Protein AF-A0A354IYF4-F1 (afdb_monomer_lite)

Foldseek 3Di:
DDFQCVVVPDPVCPDDDPVVVVVVVVVVPDDDDPQWAFQEFDDDPNFTQFTWTDRPNDTDTDGDRDDDDPLALQRRQLRCVSHVNHDQKFWWWFFKKKKKKFFDDPFQDLGHHWQPDWDDPPVLQKIKTWGSDHLVRVLVQCVQVPVPVCSPRSRRMTMMMITGGFDGDFINGNPDTDDDGDPSNVVSSVVSNVVVVVVCVVVVTDPMDMGDMDTDHIDPRDPPPPD

pLDDT: mean 94.8, std 5.51, range [47.91, 98.69]

Structure (mmCIF, N/CA/C/O backbone):
data_AF-A0A354IYF4-F1
#
_entry.id   AF-A0A354IYF4-F1
#
loop_
_atom_site.group_PDB
_atom_site.id
_atom_site.type_symbol
_atom_site.label_atom_id
_atom_site.label_alt_id
_atom_site.label_comp_id
_atom_site.label_asym_id
_atom_site.label_entity_id
_atom_site.label_seq_id
_atom_site.pdbx_PDB_ins_code
_atom_site.Cartn_x
_atom_site.Cartn_y
_atom_site.Cartn_z
_atom_site.occupancy
_atom_site.B_iso_or_equiv
_atom_site.auth_seq_id
_atom_site.auth_comp_id
_atom_site.auth_asym_id
_atom_site.auth_atom_id
_atom_site.pdbx_PDB_model_num
ATOM 1 N N . SER A 1 1 ? -9.053 13.042 -24.916 1.00 47.91 1 SER A N 1
ATOM 2 C CA . SER A 1 1 ? -9.616 13.455 -23.614 1.00 47.91 1 SER A CA 1
ATOM 3 C C . SER A 1 1 ? -9.642 12.246 -22.693 1.00 47.91 1 SER A C 1
ATOM 5 O O . SER A 1 1 ? -10.467 11.365 -22.867 1.00 47.91 1 SER A O 1
ATOM 7 N N . GLY A 1 2 ? -8.710 12.154 -21.746 1.00 69.56 2 GLY A N 1
ATOM 8 C CA . GLY A 1 2 ? -8.690 11.074 -20.759 1.00 69.56 2 GLY A CA 1
ATOM 9 C C . GLY A 1 2 ? -8.132 11.594 -19.441 1.00 69.56 2 GLY A C 1
ATOM 10 O O . GLY A 1 2 ? -7.097 12.258 -19.423 1.00 69.56 2 GLY A O 1
ATOM 11 N N . CYS A 1 3 ? -8.841 11.360 -18.338 1.00 82.31 3 CYS A N 1
ATOM 12 C CA . CYS A 1 3 ? -8.335 11.671 -17.005 1.00 82.31 3 CYS A CA 1
ATOM 13 C C . CYS A 1 3 ? -7.358 10.570 -16.563 1.00 82.31 3 CYS A C 1
ATOM 15 O O . CYS A 1 3 ? -7.759 9.423 -16.426 1.00 82.31 3 CYS A O 1
ATOM 17 N N . TRP A 1 4 ? -6.106 10.925 -16.269 1.00 85.44 4 TRP A N 1
ATOM 18 C CA . TRP A 1 4 ? -5.036 10.017 -15.808 1.00 85.44 4 TRP A CA 1
ATOM 19 C C . TRP A 1 4 ? -4.716 10.164 -14.311 1.00 85.44 4 TRP A C 1
ATOM 21 O O . TRP A 1 4 ? -3.815 9.538 -13.760 1.00 85.44 4 TRP A O 1
ATOM 31 N N . ARG A 1 5 ? -5.468 11.014 -13.607 1.00 88.94 5 ARG A N 1
ATOM 32 C CA . ARG A 1 5 ? -5.190 11.427 -12.221 1.00 88.94 5 ARG A CA 1
ATOM 33 C C . ARG A 1 5 ? -5.603 10.387 -11.171 1.00 88.94 5 ARG A C 1
ATOM 35 O O . ARG A 1 5 ? -5.741 10.722 -10.002 1.00 88.94 5 ARG A O 1
ATOM 42 N N . CYS A 1 6 ? -5.797 9.123 -11.553 1.00 88.38 6 CYS A N 1
ATOM 43 C CA . CYS A 1 6 ? -6.320 8.057 -10.690 1.00 88.38 6 CYS A CA 1
ATOM 44 C C . CYS A 1 6 ? -5.511 7.847 -9.399 1.00 88.38 6 CYS A C 1
ATOM 46 O O . CYS A 1 6 ? -6.087 7.436 -8.389 1.00 88.38 6 CYS A O 1
ATOM 48 N N . VAL A 1 7 ? -4.202 8.119 -9.437 1.00 86.06 7 VAL A N 1
ATOM 49 C CA . VAL A 1 7 ? -3.280 8.028 -8.289 1.00 86.06 7 VAL A CA 1
ATOM 50 C C . VAL A 1 7 ? -3.501 9.164 -7.280 1.00 86.06 7 VAL A C 1
ATOM 52 O O . VAL A 1 7 ? -3.291 8.973 -6.089 1.00 86.06 7 VAL A O 1
ATOM 55 N N . TYR A 1 8 ? -3.988 10.321 -7.731 1.00 86.94 8 TYR A N 1
ATOM 56 C CA . TYR A 1 8 ? -4.254 11.497 -6.893 1.00 86.94 8 TYR A CA 1
ATOM 57 C C . TYR A 1 8 ? -5.670 11.527 -6.301 1.00 86.94 8 TYR A C 1
ATOM 59 O O . TYR A 1 8 ? -6.044 12.485 -5.632 1.00 86.94 8 TYR A O 1
ATOM 67 N N . GLY A 1 9 ? -6.467 10.488 -6.559 1.00 87.38 9 GLY A N 1
ATOM 68 C CA . GLY A 1 9 ? -7.911 10.513 -6.358 1.00 87.38 9 GLY A CA 1
ATOM 69 C C . GLY A 1 9 ? -8.634 11.012 -7.609 1.00 87.38 9 GLY A C 1
ATOM 70 O O . GLY A 1 9 ? -8.167 11.901 -8.317 1.00 87.38 9 GLY A O 1
ATOM 71 N N . CYS A 1 10 ? -9.774 10.394 -7.922 1.00 89.94 10 CYS A N 1
ATOM 72 C CA . CYS A 1 10 ? -10.532 10.745 -9.118 1.00 89.94 10 CYS A CA 1
ATOM 73 C C . CYS A 1 10 ? -11.341 12.030 -8.883 1.00 89.94 10 CYS A C 1
ATOM 75 O O . CYS A 1 10 ? -12.239 12.012 -8.039 1.00 89.94 10 CYS A O 1
ATOM 77 N N . PRO A 1 11 ? -11.087 13.117 -9.636 1.00 88.81 11 PRO A N 1
ATOM 78 C CA . PRO A 1 11 ? -11.827 14.368 -9.472 1.00 88.81 11 PRO A CA 1
ATOM 79 C C . PRO A 1 11 ? -13.219 14.334 -10.123 1.00 88.81 11 PRO A C 1
ATOM 81 O O . PRO A 1 11 ? -14.018 15.230 -9.890 1.00 88.81 11 PRO A O 1
ATOM 84 N N . TYR A 1 12 ? -13.505 13.315 -10.941 1.00 89.69 12 TYR A N 1
ATOM 85 C CA . TYR A 1 12 ? -14.744 13.196 -11.717 1.00 89.69 12 TYR A CA 1
ATOM 86 C C . TYR A 1 12 ? -15.703 12.124 -11.185 1.00 89.69 12 TYR A C 1
ATOM 88 O O . TYR A 1 12 ? -16.739 11.892 -11.793 1.00 89.69 12 TYR A O 1
ATOM 96 N N . GLY A 1 13 ? -15.339 11.404 -10.117 1.00 87.75 13 GLY A N 1
ATOM 97 C CA . GLY A 1 13 ? -16.138 10.276 -9.615 1.00 87.75 13 GLY A CA 1
ATOM 98 C C . GLY A 1 13 ? -16.188 9.050 -10.542 1.00 87.75 13 GLY A C 1
ATOM 99 O O . GLY A 1 13 ? -16.939 8.124 -10.281 1.00 87.75 13 GLY A O 1
ATOM 100 N N . ALA A 1 14 ? -15.383 9.009 -11.610 1.00 89.69 14 ALA A N 1
ATOM 101 C CA . ALA A 1 14 ? -15.382 7.905 -12.577 1.00 89.69 14 ALA A CA 1
ATOM 102 C C . ALA A 1 14 ? -14.692 6.627 -12.063 1.00 89.69 14 ALA A C 1
ATOM 104 O O . ALA A 1 14 ? -14.975 5.530 -12.535 1.00 89.69 14 ALA A O 1
ATOM 105 N N . LYS A 1 15 ? -13.754 6.758 -11.115 1.00 90.19 15 LYS A N 1
ATOM 106 C CA . LYS A 1 15 ? -13.111 5.617 -10.454 1.00 90.19 15 LYS A CA 1
ATOM 107 C C . LYS A 1 15 ? -13.882 5.306 -9.180 1.00 90.19 15 LYS A C 1
ATOM 109 O O . LYS A 1 15 ? -13.902 6.146 -8.281 1.00 90.19 15 LYS A O 1
ATOM 114 N N . TRP A 1 16 ? -14.414 4.092 -9.097 1.00 91.38 16 TRP A N 1
ATOM 115 C CA . TRP A 1 16 ? -15.037 3.583 -7.882 1.00 91.38 16 TRP A CA 1
ATOM 116 C C . TRP A 1 16 ? -14.068 3.639 -6.691 1.00 91.38 16 TRP A C 1
ATOM 118 O O . TRP A 1 16 ? -12.876 3.325 -6.820 1.00 91.38 16 TRP A O 1
ATOM 128 N N . THR A 1 17 ? -14.575 4.046 -5.526 1.00 91.81 17 THR A N 1
ATOM 129 C CA . THR A 1 17 ? -13.818 4.043 -4.270 1.00 91.81 17 THR A CA 1
ATOM 130 C C . THR A 1 17 ? -14.682 3.537 -3.125 1.00 91.81 17 THR A C 1
ATOM 132 O O . THR A 1 17 ? -15.893 3.700 -3.141 1.00 91.81 17 THR A O 1
ATOM 135 N N . ALA A 1 18 ? -14.060 3.029 -2.059 1.00 92.19 18 ALA A N 1
ATOM 136 C CA . ALA A 1 18 ? -14.790 2.621 -0.856 1.00 92.19 18 ALA A CA 1
ATOM 137 C C . ALA A 1 18 ? -15.551 3.773 -0.154 1.00 92.19 18 ALA A C 1
ATOM 139 O O . ALA A 1 18 ? -16.329 3.508 0.758 1.00 92.19 18 ALA A O 1
ATOM 140 N N . ARG A 1 19 ? -15.345 5.038 -0.561 1.00 92.25 19 ARG A N 1
ATOM 141 C CA . ARG A 1 19 ? -16.134 6.182 -0.072 1.00 92.25 19 ARG A CA 1
ATOM 142 C C . ARG A 1 19 ? -17.605 6.054 -0.444 1.00 92.25 19 ARG A C 1
ATOM 144 O O . ARG A 1 19 ? -18.438 6.435 0.362 1.00 92.25 19 ARG A O 1
ATOM 151 N N . ASP A 1 20 ? -17.906 5.441 -1.584 1.00 93.31 20 ASP A N 1
ATOM 152 C CA . ASP A 1 20 ? -19.271 5.281 -2.080 1.00 93.31 20 ASP A CA 1
ATOM 153 C C . ASP A 1 20 ? -20.132 4.519 -1.048 1.00 93.31 20 ASP A C 1
ATOM 155 O O . ASP A 1 20 ? -21.243 4.938 -0.730 1.00 93.31 20 ASP A O 1
ATOM 159 N N . PHE A 1 21 ? -19.569 3.484 -0.405 1.00 95.50 21 PHE A N 1
ATOM 160 C CA . PHE A 1 21 ? -20.233 2.759 0.688 1.00 95.50 21 PHE A CA 1
ATOM 161 C C . PHE A 1 21 ? -20.404 3.589 1.965 1.00 95.50 21 PHE A C 1
ATOM 163 O O . PHE A 1 21 ? -21.386 3.419 2.685 1.00 95.50 21 PHE A O 1
ATOM 170 N N . ILE A 1 22 ? -19.463 4.485 2.268 1.00 95.50 22 ILE A N 1
ATOM 171 C CA . ILE A 1 22 ? -19.591 5.399 3.410 1.00 95.50 22 ILE A CA 1
ATOM 172 C C . ILE A 1 22 ? -20.698 6.421 3.137 1.00 95.50 22 ILE A C 1
ATOM 174 O O . ILE A 1 22 ? -21.522 6.669 4.013 1.00 95.50 22 ILE A O 1
ATOM 178 N N . ASP A 1 23 ? -20.774 6.960 1.920 1.00 94.81 23 ASP A N 1
ATOM 179 C CA . ASP A 1 23 ? -21.816 7.904 1.512 1.00 94.81 23 ASP A CA 1
ATOM 180 C C . ASP A 1 23 ? -23.207 7.249 1.528 1.00 94.81 23 ASP A C 1
ATOM 182 O O . ASP A 1 23 ? -24.190 7.856 1.959 1.00 94.81 23 ASP A O 1
ATOM 186 N N . GLU A 1 24 ? -23.313 5.991 1.093 1.00 97.06 24 GLU A N 1
ATOM 187 C CA . GLU A 1 24 ? -24.522 5.171 1.241 1.00 97.06 24 GLU A CA 1
ATOM 188 C C . GLU A 1 24 ? -24.906 4.968 2.710 1.00 97.06 24 GLU A C 1
ATOM 190 O O . GLU A 1 24 ? -26.052 5.229 3.083 1.00 97.06 24 GLU A O 1
ATOM 195 N N . ALA A 1 25 ? -23.955 4.581 3.564 1.00 97.62 25 ALA A N 1
ATOM 196 C CA . ALA A 1 25 ? -24.200 4.387 4.991 1.00 97.62 25 ALA A CA 1
ATOM 197 C C . ALA A 1 25 ? -24.653 5.685 5.685 1.00 97.62 25 ALA A C 1
ATOM 199 O O . ALA A 1 25 ? -25.579 5.658 6.500 1.00 97.62 25 ALA A O 1
ATOM 200 N N . CYS A 1 26 ? -24.048 6.827 5.345 1.00 97.88 26 CYS A N 1
ATOM 201 C CA . CYS A 1 26 ? -24.438 8.144 5.851 1.00 97.88 26 CYS A CA 1
ATOM 202 C C . CYS A 1 26 ? -25.855 8.528 5.407 1.00 97.88 26 CYS A C 1
ATOM 204 O O . CYS A 1 26 ? -26.648 8.988 6.227 1.00 97.88 26 CYS A O 1
ATOM 206 N N . ARG A 1 27 ? -26.217 8.281 4.138 1.00 98.19 27 ARG A N 1
ATOM 207 C CA . ARG A 1 27 ? -27.594 8.485 3.644 1.00 98.19 27 ARG A CA 1
ATOM 208 C C . ARG A 1 27 ? -28.613 7.598 4.360 1.00 98.19 27 ARG A C 1
ATOM 210 O O . ARG A 1 27 ? -29.754 8.015 4.528 1.00 98.19 27 ARG A O 1
ATOM 217 N N . ALA A 1 28 ? -28.198 6.419 4.818 1.00 98.38 28 ALA A N 1
ATOM 218 C CA . ALA A 1 28 ? -29.009 5.527 5.645 1.00 98.38 28 ALA A CA 1
ATOM 219 C C . ALA A 1 28 ? -29.048 5.914 7.143 1.00 98.38 28 ALA A C 1
ATOM 221 O O . ALA A 1 28 ? -29.674 5.211 7.932 1.00 98.38 28 ALA A O 1
ATOM 222 N N . GLY A 1 29 ? -28.405 7.016 7.549 1.00 98.00 29 GLY A N 1
ATOM 223 C CA . GLY A 1 29 ? -28.436 7.540 8.922 1.00 98.00 29 GLY A CA 1
ATOM 224 C C . GLY A 1 29 ? -27.198 7.236 9.774 1.00 98.00 29 GLY A C 1
ATOM 225 O O . GLY A 1 29 ? -27.195 7.533 10.969 1.00 98.00 29 GLY A O 1
ATOM 226 N N . THR A 1 30 ? -26.136 6.668 9.194 1.00 97.62 30 THR A N 1
ATOM 227 C CA . THR A 1 30 ? -24.864 6.454 9.907 1.00 97.62 30 THR A CA 1
ATOM 228 C C . THR A 1 30 ? -24.174 7.786 10.197 1.00 97.62 30 THR A C 1
ATOM 230 O O . THR A 1 30 ? -24.108 8.663 9.338 1.00 97.62 30 THR A O 1
ATOM 233 N N . GLN A 1 31 ? -23.602 7.929 11.393 1.00 97.00 31 GLN A N 1
ATOM 234 C CA . GLN A 1 31 ? -22.784 9.090 11.743 1.00 97.00 31 GLN A CA 1
ATOM 235 C C . GLN A 1 31 ? -21.316 8.837 11.392 1.00 97.00 31 GLN A C 1
ATOM 237 O O . GLN A 1 31 ? -20.676 7.951 11.962 1.00 97.00 31 GLN A O 1
ATOM 242 N N . LEU A 1 32 ? -20.772 9.643 10.480 1.00 96.69 32 LEU A N 1
ATOM 243 C CA . LEU A 1 32 ? -19.343 9.676 10.185 1.00 96.69 32 LEU A CA 1
ATOM 244 C C . LEU A 1 32 ? -18.661 10.744 11.041 1.00 96.69 32 LEU A C 1
ATOM 246 O O . LEU A 1 32 ? -18.969 11.929 10.929 1.00 96.69 32 LEU A O 1
ATOM 250 N N . VAL A 1 33 ? -17.696 10.323 11.856 1.00 95.69 33 VAL A N 1
ATOM 251 C CA . VAL A 1 33 ? -16.852 11.226 12.646 1.00 95.69 33 VAL A CA 1
ATOM 252 C C . VAL A 1 33 ? -15.432 11.175 12.091 1.00 95.69 33 VAL A C 1
ATOM 254 O O . VAL A 1 33 ? -14.724 10.181 12.253 1.00 95.69 33 VAL A O 1
ATOM 257 N N . ASP A 1 34 ? -15.017 12.242 11.411 1.00 95.19 34 ASP A N 1
ATOM 258 C CA . ASP A 1 34 ? -13.658 12.391 10.897 1.00 95.19 34 ASP A CA 1
ATOM 259 C C . ASP A 1 34 ? -12.703 12.915 11.981 1.00 95.19 34 ASP A C 1
ATOM 261 O O . ASP A 1 34 ? -13.116 13.332 13.064 1.00 95.19 34 ASP A O 1
ATOM 265 N N . ARG A 1 35 ? -11.391 12.872 11.705 1.00 95.94 35 ARG A N 1
ATOM 266 C CA . ARG A 1 35 ? -10.347 13.377 12.624 1.00 95.94 35 ARG A CA 1
ATOM 267 C C . ARG A 1 35 ? -10.458 12.822 14.061 1.00 95.94 35 ARG A C 1
ATOM 269 O O . ARG A 1 35 ? -9.998 13.456 15.007 1.00 95.94 35 ARG A O 1
ATOM 276 N N . ALA A 1 36 ? -11.026 11.623 14.204 1.00 97.12 36 ALA A N 1
ATOM 277 C CA . ALA A 1 36 ? -11.146 10.878 15.450 1.00 97.12 36 ALA A CA 1
ATOM 278 C C . ALA A 1 36 ? -10.239 9.646 15.391 1.00 97.12 36 ALA A C 1
ATOM 280 O O . ALA A 1 36 ? -10.549 8.640 14.749 1.00 97.12 36 ALA A O 1
ATOM 281 N N . ARG A 1 37 ? -9.076 9.723 16.038 1.00 97.62 37 ARG A N 1
ATOM 282 C CA . ARG A 1 37 ? -8.112 8.623 16.062 1.00 97.62 37 ARG A CA 1
ATOM 283 C C . ARG A 1 37 ? -8.439 7.678 17.212 1.00 97.62 37 ARG A C 1
ATOM 285 O O . ARG A 1 37 ? -8.232 8.030 18.367 1.00 97.62 37 ARG A O 1
ATOM 292 N N . VAL A 1 38 ? -8.869 6.457 16.903 1.00 98.25 38 VAL A N 1
ATOM 293 C CA . VAL A 1 38 ? -9.024 5.395 17.912 1.00 98.25 38 VAL A CA 1
ATOM 294 C C . VAL A 1 38 ? -7.661 5.053 18.522 1.00 98.25 38 VAL A C 1
ATOM 296 O O . VAL A 1 38 ? -6.706 4.751 17.802 1.00 98.25 38 VAL A O 1
ATOM 299 N N . LEU A 1 39 ? -7.579 5.106 19.851 1.00 97.94 39 LEU A N 1
ATOM 300 C CA . LEU A 1 39 ? -6.388 4.772 20.632 1.00 97.94 39 LEU A CA 1
ATOM 301 C C . LEU A 1 39 ? -6.415 3.309 21.080 1.00 97.94 39 LEU A C 1
ATOM 303 O O . LEU A 1 39 ? -5.419 2.602 20.929 1.00 97.94 39 LEU A O 1
ATOM 307 N N . ARG A 1 40 ? -7.562 2.853 21.595 1.00 98.38 40 ARG A N 1
ATOM 308 C CA . ARG A 1 40 ? -7.795 1.482 22.072 1.00 98.38 40 ARG A CA 1
ATOM 309 C C . ARG A 1 40 ? -9.290 1.168 22.160 1.00 98.38 40 ARG A C 1
ATOM 311 O O . ARG A 1 40 ? -10.126 2.069 22.228 1.00 98.38 40 ARG A O 1
ATOM 318 N N . VAL A 1 41 ? -9.602 -0.119 22.200 1.00 98.62 41 VAL A N 1
ATOM 319 C CA . VAL A 1 41 ? -10.909 -0.670 22.562 1.00 98.62 41 VAL A CA 1
ATOM 320 C C . VAL A 1 41 ? -11.018 -0.704 24.084 1.00 98.62 41 VAL A C 1
ATOM 322 O O . VAL A 1 41 ? -10.075 -1.080 24.782 1.00 98.62 41 VAL A O 1
ATOM 325 N N . LEU A 1 42 ? -12.173 -0.297 24.597 1.00 98.31 42 LEU A N 1
ATOM 326 C CA . LEU A 1 42 ? -12.535 -0.444 26.000 1.00 98.31 42 LEU A CA 1
ATOM 327 C C . LEU A 1 42 ? -13.191 -1.809 26.189 1.00 98.31 42 LEU A C 1
ATOM 329 O O . LEU A 1 42 ? -14.072 -2.177 25.412 1.00 98.31 42 LEU A O 1
ATOM 333 N N . VAL A 1 43 ? -12.767 -2.552 27.209 1.00 97.81 43 VAL A N 1
ATOM 334 C CA . VAL A 1 43 ? -13.274 -3.896 27.505 1.00 97.81 43 VAL A CA 1
ATOM 335 C C . VAL A 1 43 ? -13.800 -3.923 28.933 1.00 97.81 43 VAL A C 1
ATOM 337 O O . VAL A 1 43 ? -13.101 -3.505 29.854 1.00 97.81 43 VAL A O 1
ATOM 340 N N . GLN A 1 44 ? -15.019 -4.423 29.106 1.00 96.56 44 GLN A N 1
ATOM 341 C CA . GLN A 1 44 ? -15.673 -4.624 30.394 1.00 96.56 44 GLN A CA 1
ATOM 342 C C . GLN A 1 44 ? -16.261 -6.037 30.424 1.00 96.56 44 GLN A C 1
ATOM 344 O O . GLN A 1 44 ? -16.917 -6.450 29.470 1.00 96.56 44 GLN A O 1
ATOM 349 N N . ASP A 1 45 ? -15.975 -6.797 31.484 1.00 95.00 45 ASP A N 1
ATOM 350 C CA . ASP A 1 45 ? -16.463 -8.173 31.676 1.00 95.00 45 ASP A CA 1
ATOM 351 C C . ASP A 1 45 ? -16.209 -9.093 30.463 1.00 95.00 45 ASP A C 1
ATOM 353 O O . ASP A 1 45 ? -17.055 -9.881 30.041 1.00 95.00 45 ASP A O 1
ATOM 357 N N . GLY A 1 46 ? -15.025 -8.948 29.853 1.00 93.69 46 GLY A N 1
ATOM 358 C CA . GLY A 1 46 ? -14.612 -9.718 28.676 1.00 93.69 46 GLY A CA 1
ATOM 359 C C . GLY A 1 46 ? -15.303 -9.321 27.365 1.00 93.69 46 GLY A C 1
ATOM 360 O O . GLY A 1 46 ? -15.135 -10.009 26.361 1.00 93.69 46 GLY A O 1
ATOM 361 N N . ARG A 1 47 ? -16.069 -8.223 27.342 1.00 96.44 47 ARG A N 1
ATOM 362 C CA . ARG A 1 47 ? -16.783 -7.724 26.158 1.00 96.44 47 ARG A CA 1
ATOM 363 C C . ARG A 1 47 ? -16.335 -6.319 25.787 1.00 96.44 47 ARG A C 1
ATOM 365 O O . ARG A 1 47 ? -15.968 -5.526 26.649 1.00 96.44 47 ARG A O 1
ATOM 372 N N . ALA A 1 48 ? -16.381 -5.998 24.496 1.00 97.38 48 ALA A N 1
ATOM 373 C CA . ALA A 1 48 ? -16.165 -4.629 24.047 1.00 97.38 48 ALA A CA 1
ATOM 374 C C . ALA A 1 48 ? -17.256 -3.709 24.626 1.00 97.38 48 ALA A C 1
ATOM 376 O O . ALA A 1 48 ? -18.441 -4.027 24.558 1.00 97.38 48 ALA A O 1
ATOM 377 N N . ALA A 1 49 ? -16.838 -2.580 25.191 1.00 98.00 49 ALA A N 1
ATOM 378 C CA . ALA A 1 49 ? -17.704 -1.564 25.791 1.00 98.00 49 ALA A CA 1
ATOM 379 C C . ALA A 1 49 ? -17.629 -0.214 25.054 1.00 98.00 49 ALA A C 1
ATOM 381 O O . ALA A 1 49 ? -18.357 0.727 25.377 1.00 98.00 49 ALA A O 1
ATOM 382 N N . GLY A 1 50 ? -16.742 -0.097 24.064 1.00 98.38 50 GLY A N 1
ATOM 383 C CA . GLY A 1 50 ? -16.551 1.114 23.279 1.00 98.38 50 GLY A CA 1
ATOM 384 C C . GLY A 1 50 ? -15.106 1.315 22.851 1.00 98.38 50 GLY A C 1
ATOM 385 O O . GLY A 1 50 ? -14.306 0.378 22.822 1.00 98.38 50 GLY A O 1
ATOM 386 N N . VAL A 1 51 ? -14.765 2.559 22.536 1.00 98.62 51 VAL A N 1
ATOM 387 C CA . VAL A 1 51 ? -13.418 2.976 22.146 1.00 98.62 51 VAL A CA 1
ATOM 388 C C . VAL A 1 51 ? -13.018 4.272 22.839 1.00 98.62 51 VAL A C 1
ATOM 390 O O . VAL A 1 51 ? -13.839 5.158 23.077 1.00 98.62 51 VAL A O 1
ATOM 393 N N . GLU A 1 52 ? -11.728 4.386 23.123 1.00 98.50 52 GLU A N 1
ATOM 394 C CA . GLU A 1 52 ? -11.090 5.647 23.480 1.00 98.50 52 GLU A CA 1
ATOM 395 C C . GLU A 1 52 ? -10.557 6.295 22.197 1.00 98.50 52 GLU A C 1
ATOM 397 O O . GLU A 1 52 ? -9.856 5.646 21.412 1.00 98.50 52 GLU A O 1
ATOM 402 N N . VAL A 1 53 ? -10.908 7.557 21.965 1.00 98.38 53 VAL A N 1
ATOM 403 C CA . VAL A 1 53 ? -10.558 8.310 20.757 1.00 98.38 53 VAL A CA 1
ATOM 404 C C . VAL A 1 53 ? -9.852 9.610 21.115 1.00 98.38 53 VAL A C 1
ATOM 406 O O . VAL A 1 53 ? -10.248 10.305 22.044 1.00 98.38 53 VAL A O 1
ATOM 409 N N . ASP A 1 54 ? -8.830 9.961 20.346 1.00 97.88 54 ASP A N 1
ATOM 410 C CA . ASP A 1 54 ? -8.250 11.300 20.324 1.00 97.88 54 ASP A CA 1
ATOM 411 C C . ASP A 1 54 ? -8.937 12.118 19.225 1.00 97.88 54 ASP A C 1
ATOM 413 O O . ASP A 1 54 ? -8.863 11.784 18.037 1.00 97.88 54 ASP A O 1
ATOM 417 N N . MET A 1 55 ? -9.627 13.180 19.636 1.00 96.19 55 MET A N 1
ATOM 418 C CA . MET A 1 55 ? -10.248 14.159 18.755 1.00 96.19 55 MET A CA 1
ATOM 419 C C . MET A 1 55 ? -9.555 15.505 18.950 1.00 96.19 55 MET A C 1
ATOM 421 O O . MET A 1 55 ? -9.867 16.243 19.884 1.00 96.19 55 MET A O 1
ATOM 425 N N . GLN A 1 56 ? -8.632 15.832 18.043 1.00 92.88 56 GLN A N 1
ATOM 426 C CA . GLN A 1 56 ? -7.899 17.106 18.039 1.00 92.88 56 GLN A CA 1
ATOM 427 C C . GLN A 1 56 ? -7.146 17.391 19.357 1.00 92.88 56 GLN A 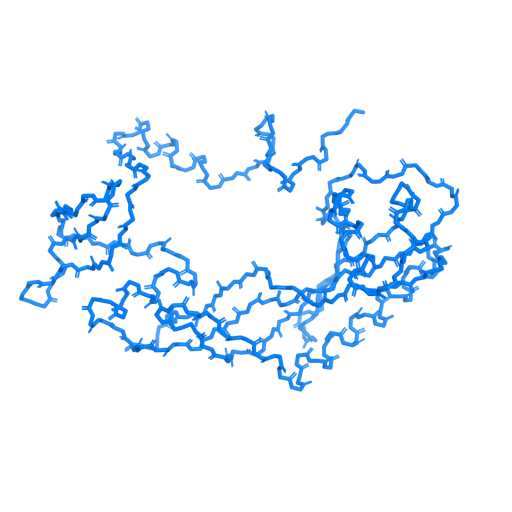C 1
ATOM 429 O O . GLN A 1 56 ? -7.123 18.522 19.834 1.00 92.88 56 GLN A O 1
ATOM 434 N N . GLY A 1 57 ? -6.532 16.367 19.955 1.00 94.69 57 GLY A N 1
ATOM 435 C CA . GLY A 1 57 ? -5.780 16.460 21.209 1.00 94.69 57 GLY A CA 1
ATOM 436 C C . GLY A 1 57 ? -6.627 16.246 22.466 1.00 94.69 57 GLY A C 1
ATOM 437 O O . GLY A 1 57 ? -6.080 16.214 23.567 1.00 94.69 57 GLY A O 1
ATOM 438 N N . SER A 1 58 ? -7.947 16.089 22.329 1.00 96.62 58 SER A N 1
ATOM 439 C CA . SER A 1 58 ? -8.852 15.779 23.436 1.00 96.62 58 SER A CA 1
ATOM 440 C C . SER A 1 58 ? -9.238 14.304 23.411 1.00 96.62 58 SER A C 1
ATOM 442 O O . SER A 1 58 ? -9.843 13.823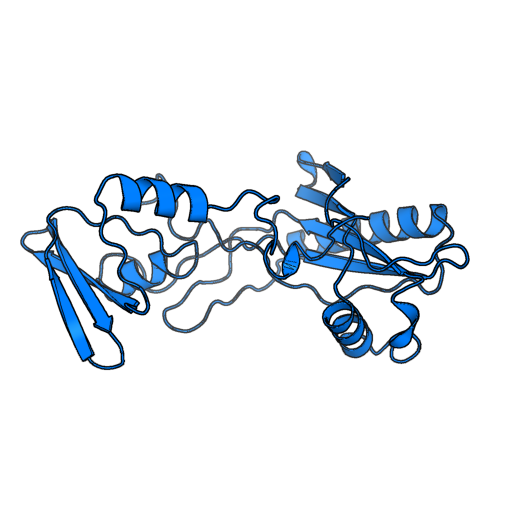 22.450 1.00 96.62 58 SER A O 1
ATOM 444 N N . VAL A 1 59 ? -8.910 13.589 24.489 1.00 98.00 59 VAL A N 1
ATOM 445 C CA . VAL A 1 59 ? -9.291 12.184 24.653 1.00 98.00 59 VAL A CA 1
ATOM 446 C C . VAL A 1 59 ? -10.750 12.094 25.090 1.00 98.00 59 VAL A C 1
ATOM 448 O O . VAL A 1 59 ? -11.154 12.705 26.080 1.00 98.00 59 VAL A O 1
ATOM 451 N N . ARG A 1 60 ? -11.543 11.315 24.354 1.00 97.50 60 ARG A N 1
ATOM 452 C CA . ARG A 1 60 ? -12.954 11.040 24.638 1.00 97.50 60 ARG A CA 1
ATOM 453 C C . ARG A 1 60 ? -13.253 9.549 24.568 1.00 97.50 60 ARG A C 1
ATOM 455 O O . ARG A 1 60 ? -12.540 8.786 23.925 1.00 97.50 60 ARG A O 1
ATOM 462 N N . THR A 1 61 ? -14.337 9.148 25.220 1.00 98.06 61 THR A N 1
ATOM 463 C CA . THR A 1 61 ? -14.874 7.787 25.140 1.00 98.06 61 THR A CA 1
ATOM 464 C C . THR A 1 61 ? -16.125 7.777 24.274 1.00 98.06 61 THR A C 1
ATOM 466 O O . THR A 1 61 ? -16.996 8.629 24.439 1.00 98.06 61 THR A O 1
ATOM 469 N N . ILE A 1 62 ? -16.217 6.798 23.376 1.00 97.69 62 ILE A N 1
ATOM 470 C CA . ILE A 1 62 ? -17.432 6.477 22.627 1.00 97.69 62 ILE A CA 1
ATOM 471 C C . ILE A 1 62 ? -17.860 5.074 23.047 1.00 97.69 62 ILE A C 1
ATOM 473 O O . ILE A 1 62 ? -17.171 4.100 22.743 1.00 97.69 62 ILE A O 1
ATOM 477 N N . SER A 1 63 ? -18.979 4.971 23.761 1.00 98.00 63 SER A N 1
ATOM 478 C CA . SER A 1 63 ? -19.528 3.691 24.213 1.00 98.00 63 SER A CA 1
ATOM 479 C C . SER A 1 63 ? -20.233 2.964 23.073 1.00 98.00 63 SER A C 1
ATOM 481 O O . SER A 1 63 ? -21.025 3.561 22.345 1.00 98.00 63 SER A O 1
ATOM 483 N N . ALA A 1 64 ? -19.964 1.668 22.930 1.00 97.38 64 ALA A N 1
ATOM 484 C CA . ALA A 1 64 ? -20.620 0.820 21.942 1.00 97.38 64 ALA A CA 1
ATOM 485 C C . ALA A 1 64 ? -20.581 -0.653 22.385 1.00 97.38 64 ALA A C 1
ATOM 487 O O . ALA A 1 64 ? -19.526 -1.118 22.819 1.00 97.38 64 ALA A O 1
ATOM 488 N N . PRO A 1 65 ? -21.685 -1.409 22.240 1.00 96.12 65 PRO A N 1
ATOM 489 C CA . PRO A 1 65 ? -21.721 -2.832 22.590 1.00 96.12 65 PRO A CA 1
ATOM 490 C C . PRO A 1 65 ? -21.000 -3.721 21.564 1.00 96.12 65 PRO A C 1
ATOM 492 O O . PRO A 1 65 ? -20.694 -4.877 21.843 1.00 96.12 65 PRO A O 1
ATOM 495 N N . ILE A 1 66 ? -20.760 -3.200 20.358 1.00 97.81 66 ILE A N 1
ATOM 496 C CA . ILE A 1 66 ? -20.083 -3.889 19.260 1.00 97.81 66 ILE A CA 1
ATOM 497 C C . ILE A 1 66 ? -19.044 -2.931 18.685 1.00 97.81 66 ILE A C 1
ATOM 499 O O . ILE A 1 66 ? -19.352 -1.778 18.385 1.00 97.81 66 ILE A O 1
ATOM 503 N N . VAL A 1 67 ? -17.818 -3.422 18.511 1.00 98.12 67 VAL A N 1
ATOM 504 C CA . VAL A 1 67 ? -16.710 -2.674 17.913 1.00 98.12 67 VAL A CA 1
ATOM 505 C C . VAL A 1 67 ? -16.125 -3.496 16.771 1.00 98.12 67 VAL A C 1
ATOM 507 O O . VAL A 1 67 ? -15.700 -4.630 16.973 1.00 98.12 67 VAL A O 1
ATOM 510 N N . VAL A 1 68 ? -16.077 -2.910 15.572 1.00 97.75 68 VAL A N 1
ATOM 511 C CA . VAL A 1 68 ? -15.468 -3.520 14.382 1.00 97.75 68 VAL A CA 1
ATOM 512 C C . VAL A 1 68 ? -14.191 -2.759 14.035 1.00 97.75 68 VAL A C 1
ATOM 514 O O . VAL A 1 68 ? -14.228 -1.562 13.755 1.00 97.75 68 VAL A O 1
ATOM 517 N N . LEU A 1 69 ? -13.044 -3.442 14.050 1.00 97.56 69 LEU A N 1
ATOM 518 C CA . LEU A 1 69 ? -11.757 -2.829 13.713 1.00 97.56 69 LEU A CA 1
ATOM 519 C C . LEU A 1 69 ? -11.485 -2.892 12.208 1.00 97.56 69 LEU A C 1
ATOM 521 O O . LEU A 1 69 ? -11.118 -3.936 11.674 1.00 97.56 69 LEU A O 1
ATOM 525 N N . ALA A 1 70 ? -11.572 -1.740 11.545 1.00 96.75 70 ALA A N 1
ATOM 526 C CA . ALA A 1 70 ? -11.287 -1.572 10.118 1.00 96.75 70 ALA A CA 1
ATOM 527 C C . ALA A 1 70 ? -10.049 -0.685 9.851 1.00 96.75 70 ALA A C 1
ATOM 529 O O . ALA A 1 70 ? -9.964 0.003 8.840 1.00 96.75 70 ALA A O 1
ATOM 530 N N . GLY A 1 71 ? -9.056 -0.697 10.749 1.00 95.62 71 GLY A N 1
ATOM 531 C CA . GLY A 1 71 ? -7.827 0.106 10.645 1.00 95.62 71 GLY A CA 1
ATOM 532 C C . GLY A 1 71 ? -6.781 -0.416 9.646 1.00 95.62 71 GLY A C 1
ATOM 533 O O . GLY A 1 71 ? -5.623 0.004 9.698 1.00 95.62 71 GLY A O 1
ATOM 534 N N . GLY A 1 72 ? -7.144 -1.361 8.776 1.00 95.38 72 GLY A N 1
ATOM 535 C CA . GLY A 1 72 ? -6.244 -2.009 7.817 1.00 95.38 72 GLY A CA 1
ATOM 536 C C . GLY A 1 72 ? -5.141 -2.860 8.463 1.00 95.38 72 GLY A C 1
ATOM 537 O O . GLY A 1 72 ? -5.086 -3.033 9.683 1.00 95.38 72 GLY A O 1
ATOM 538 N N . GLY A 1 73 ? -4.214 -3.362 7.639 1.00 95.06 73 GLY A N 1
ATOM 539 C CA . GLY A 1 73 ? -3.139 -4.266 8.073 1.00 95.06 73 GLY A CA 1
ATOM 540 C C . GLY A 1 73 ? -2.099 -3.653 9.020 1.00 95.06 73 GLY A C 1
ATOM 541 O O . GLY A 1 73 ? -1.219 -4.366 9.494 1.00 95.06 73 GLY A O 1
ATOM 542 N N . ILE A 1 74 ? -2.188 -2.358 9.329 1.00 95.94 74 ILE A N 1
ATOM 543 C CA . ILE A 1 74 ? -1.295 -1.676 10.279 1.00 95.94 74 ILE A CA 1
ATOM 544 C C . ILE A 1 74 ? -2.067 -1.124 11.480 1.00 95.94 74 ILE A C 1
ATOM 546 O O . ILE A 1 74 ? -1.621 -1.274 12.616 1.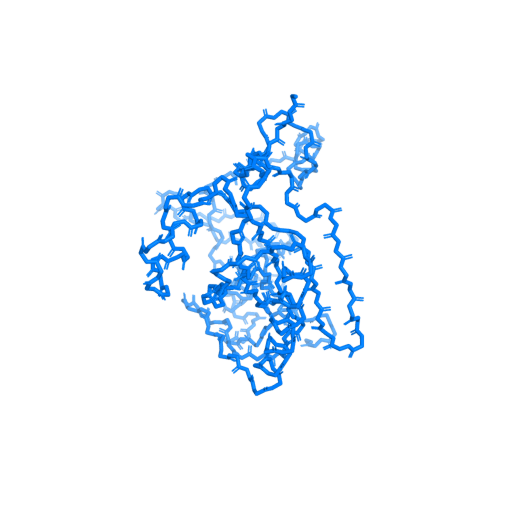00 95.94 74 ILE A O 1
ATOM 550 N N . GLY A 1 75 ? -3.207 -0.466 11.257 1.00 96.88 75 GLY A N 1
ATOM 551 C CA . GLY A 1 75 ? -3.966 0.180 12.327 1.00 96.88 75 GLY A CA 1
ATOM 552 C C . GLY A 1 75 ? -4.676 -0.823 13.229 1.00 96.88 75 GLY A C 1
ATOM 553 O O . GLY A 1 75 ? -4.543 -0.728 14.447 1.00 96.88 75 GLY A O 1
ATOM 554 N N . SER A 1 76 ? -5.359 -1.822 12.658 1.00 97.44 76 SER A N 1
ATOM 555 C CA . SER A 1 76 ? -6.071 -2.844 13.439 1.00 97.44 76 SER A CA 1
ATOM 556 C C . SER A 1 76 ? -5.170 -3.598 14.429 1.00 97.44 76 SER A C 1
ATOM 558 O O . SER A 1 76 ? -5.503 -3.599 15.616 1.00 97.44 76 SER A O 1
ATOM 560 N N . PRO A 1 77 ? -4.011 -4.176 14.040 1.00 96.88 77 PRO A N 1
ATOM 561 C CA . PRO A 1 77 ? -3.151 -4.867 15.005 1.00 96.88 77 PRO A CA 1
ATOM 562 C C . PRO A 1 77 ? -2.579 -3.931 16.081 1.00 96.88 77 PRO A C 1
ATOM 564 O O . PRO A 1 77 ? -2.387 -4.350 17.221 1.00 96.88 77 PRO A O 1
ATOM 567 N N . ARG A 1 78 ? -2.353 -2.646 15.770 1.00 97.56 78 ARG A N 1
ATOM 568 C CA . ARG A 1 78 ? -1.911 -1.658 16.768 1.00 97.56 78 ARG A CA 1
ATOM 569 C C . ARG A 1 78 ? -2.991 -1.349 17.794 1.00 97.56 78 ARG A C 1
ATOM 571 O O . ARG A 1 78 ? -2.671 -1.262 18.975 1.00 97.56 78 ARG A O 1
ATOM 578 N N . ILE A 1 79 ? -4.243 -1.209 17.355 1.00 98.06 79 ILE A N 1
ATOM 579 C CA . ILE A 1 79 ? -5.381 -1.005 18.256 1.00 98.06 79 ILE A CA 1
ATOM 580 C C . ILE A 1 79 ? -5.563 -2.242 19.139 1.00 98.06 79 ILE A C 1
ATOM 582 O O . ILE A 1 79 ? -5.670 -2.093 20.353 1.00 98.06 79 ILE A O 1
ATOM 586 N N . LEU A 1 80 ? -5.516 -3.454 18.575 1.00 96.94 80 LEU A N 1
ATOM 587 C CA . LEU A 1 80 ? -5.594 -4.696 19.356 1.00 96.94 80 LEU A CA 1
ATOM 588 C C . LEU A 1 80 ? -4.502 -4.759 20.427 1.00 96.94 80 LEU A C 1
ATOM 590 O O . LEU A 1 80 ? -4.808 -4.973 21.598 1.00 96.94 80 LEU A O 1
ATOM 594 N N . HIS A 1 81 ? -3.248 -4.486 20.057 1.00 96.88 81 HIS A N 1
ATOM 595 C CA . HIS A 1 81 ? -2.153 -4.425 21.021 1.00 96.88 81 HIS A CA 1
ATOM 596 C C . HIS A 1 81 ? -2.384 -3.371 22.115 1.00 96.88 81 HIS A C 1
ATOM 598 O O . HIS A 1 81 ? -2.249 -3.682 23.298 1.00 96.88 81 HIS A O 1
ATOM 604 N N . ALA A 1 82 ? -2.751 -2.141 21.742 1.00 97.81 82 ALA A N 1
ATOM 605 C CA . ALA A 1 82 ? -3.013 -1.053 22.687 1.00 97.81 82 ALA A CA 1
ATOM 606 C C . ALA A 1 82 ? -4.205 -1.335 23.620 1.00 97.81 82 ALA A C 1
ATOM 608 O O . ALA A 1 82 ? -4.302 -0.746 24.694 1.00 97.81 82 ALA A O 1
ATOM 609 N N . SER A 1 83 ? -5.086 -2.255 23.224 1.00 97.62 83 SER A N 1
ATOM 610 C CA . SER A 1 83 ? -6.235 -2.716 24.011 1.00 97.62 83 SER A CA 1
ATOM 611 C C . SER A 1 83 ? -5.915 -3.925 24.896 1.00 97.62 83 SER A C 1
ATOM 613 O O . SER A 1 83 ? -6.798 -4.406 25.595 1.00 97.62 83 SER A O 1
ATOM 615 N N . GLY A 1 84 ? -4.689 -4.464 24.839 1.00 96.00 84 GLY A N 1
ATOM 616 C CA . GLY A 1 84 ? -4.334 -5.724 25.506 1.00 96.00 84 GLY A CA 1
ATOM 617 C C . GLY A 1 84 ? -4.968 -6.970 24.871 1.00 96.00 84 GLY A C 1
ATOM 618 O O . GLY A 1 84 ? -4.946 -8.034 25.476 1.00 96.00 84 GLY A O 1
ATOM 619 N N . LEU A 1 85 ? -5.517 -6.847 23.658 1.00 95.06 85 LEU A N 1
ATOM 620 C CA . LEU A 1 85 ? -6.243 -7.897 22.928 1.00 95.06 85 LEU A CA 1
ATOM 621 C C . LEU A 1 85 ? -5.409 -8.550 21.818 1.00 95.06 85 LEU A C 1
ATOM 623 O O . LEU A 1 85 ? -5.918 -9.348 21.037 1.00 95.06 85 LEU A O 1
ATOM 627 N N . GLY A 1 86 ? -4.138 -8.177 21.692 1.00 93.62 86 GLY A N 1
ATOM 628 C CA . GLY A 1 86 ? -3.257 -8.709 20.665 1.00 93.62 86 GLY A CA 1
ATOM 629 C C . GLY A 1 86 ? -1.786 -8.602 21.049 1.00 93.62 86 GLY A C 1
ATOM 630 O O . GLY A 1 86 ? -1.411 -7.797 21.913 1.00 93.62 86 GLY A O 1
ATOM 631 N N . PRO A 1 87 ? -0.926 -9.404 20.406 1.00 94.69 87 PRO A N 1
ATOM 632 C CA . PRO A 1 87 ? 0.501 -9.374 20.668 1.00 94.69 87 PRO A CA 1
ATOM 633 C C . PRO A 1 87 ? 1.099 -8.021 20.271 1.00 94.69 87 PRO A C 1
ATOM 635 O O . PRO A 1 87 ? 0.624 -7.323 19.377 1.00 94.69 87 PRO A O 1
ATOM 638 N N . ARG A 1 88 ? 2.207 -7.657 20.922 1.00 95.31 88 ARG A N 1
ATOM 639 C CA . ARG A 1 88 ? 2.914 -6.385 20.686 1.00 95.31 88 ARG A CA 1
ATOM 640 C C . ARG A 1 88 ? 3.445 -6.225 19.263 1.00 95.31 88 ARG A C 1
ATOM 642 O O . ARG A 1 88 ? 3.660 -5.100 18.808 1.00 95.31 88 ARG A O 1
ATOM 649 N N . ARG A 1 89 ? 3.731 -7.341 18.602 1.00 96.25 89 ARG A N 1
ATOM 650 C CA . ARG A 1 89 ? 4.273 -7.413 17.249 1.00 96.25 89 ARG A CA 1
ATOM 651 C C . ARG A 1 89 ? 3.584 -8.550 16.519 1.00 96.25 89 ARG A C 1
ATOM 653 O O . ARG A 1 89 ? 3.459 -9.634 17.081 1.00 96.25 89 ARG A O 1
ATOM 660 N N . VAL A 1 90 ? 3.187 -8.299 15.280 1.00 95.94 90 VAL A N 1
ATOM 661 C CA . VAL A 1 90 ? 2.589 -9.304 14.394 1.00 95.94 90 VAL A CA 1
ATOM 662 C C . VAL A 1 90 ? 3.315 -9.313 13.055 1.00 95.94 90 VAL A C 1
ATOM 664 O O . VAL A 1 90 ? 3.658 -8.233 12.564 1.00 95.94 90 VAL A O 1
ATOM 667 N N . PRO A 1 91 ? 3.565 -10.484 12.454 1.00 96.25 91 PRO A N 1
ATOM 668 C CA . PRO A 1 91 ? 4.095 -10.549 11.101 1.00 96.25 91 PRO A CA 1
ATOM 669 C C . PRO A 1 91 ? 3.025 -10.116 10.093 1.00 96.25 91 PRO A C 1
ATOM 671 O O . PRO A 1 91 ? 1.834 -10.110 10.400 1.00 96.25 91 PRO A O 1
ATOM 674 N N . PHE A 1 92 ? 3.443 -9.729 8.890 1.00 96.44 92 PHE A N 1
ATOM 675 C CA . PHE A 1 92 ? 2.529 -9.280 7.838 1.00 96.44 92 PHE A CA 1
ATOM 676 C C . PHE A 1 92 ? 3.142 -9.501 6.446 1.00 96.44 92 PHE A C 1
ATOM 678 O O . PHE A 1 92 ? 4.342 -9.762 6.329 1.00 96.44 92 PHE A O 1
ATOM 685 N N . PHE A 1 93 ? 2.341 -9.399 5.388 1.00 95.69 93 PHE A N 1
ATOM 686 C CA . PHE A 1 93 ? 2.802 -9.276 3.996 1.00 95.69 93 PHE A CA 1
ATOM 687 C C . PHE A 1 93 ? 2.581 -7.843 3.497 1.00 95.69 93 PHE A C 1
ATOM 689 O O . PHE A 1 93 ? 1.780 -7.115 4.086 1.00 95.69 93 PHE A O 1
ATOM 696 N N . SER A 1 94 ? 3.292 -7.409 2.453 1.00 95.06 94 SER A N 1
ATOM 697 C CA . SER A 1 94 ? 3.224 -6.014 1.975 1.00 95.06 94 SER A CA 1
ATOM 698 C C . SER A 1 94 ? 3.089 -5.825 0.465 1.00 95.06 94 SER A C 1
ATOM 700 O O . SER A 1 94 ? 2.944 -4.678 0.028 1.00 95.06 94 SER A O 1
ATOM 702 N N . ASP A 1 95 ? 3.166 -6.905 -0.318 1.00 95.12 95 ASP A N 1
ATOM 703 C CA . ASP A 1 95 ? 3.209 -6.880 -1.780 1.00 95.12 95 ASP A CA 1
ATOM 704 C C . ASP A 1 95 ? 4.253 -5.873 -2.312 1.00 95.12 95 ASP A C 1
ATOM 706 O O . ASP A 1 95 ? 3.884 -4.833 -2.868 1.00 95.12 95 ASP A O 1
ATOM 710 N N . PRO A 1 96 ? 5.563 -6.097 -2.110 1.00 95.94 96 PRO A N 1
ATOM 711 C CA . PRO A 1 96 ? 6.574 -5.139 -2.522 1.00 95.94 96 PRO A CA 1
ATOM 712 C C . PRO A 1 96 ? 6.600 -4.989 -4.047 1.00 95.94 96 PRO A C 1
ATOM 714 O O . PRO A 1 96 ? 6.464 -5.953 -4.806 1.00 95.94 96 PRO A O 1
ATOM 717 N N . VAL A 1 97 ? 6.810 -3.747 -4.474 1.00 96.75 97 VAL A N 1
ATOM 718 C CA . VAL A 1 97 ? 6.742 -3.308 -5.864 1.00 96.75 97 VAL A CA 1
ATOM 719 C C . VAL A 1 97 ? 8.060 -2.673 -6.289 1.00 96.75 97 VAL A C 1
ATOM 721 O O . VAL A 1 97 ? 8.680 -1.944 -5.519 1.00 96.75 97 VAL A O 1
ATOM 724 N N . VAL A 1 98 ? 8.469 -2.900 -7.535 1.00 97.56 98 VAL A N 1
ATOM 725 C CA . VAL A 1 98 ? 9.517 -2.142 -8.230 1.00 97.56 98 VAL A CA 1
ATOM 726 C C . VAL A 1 98 ? 8.938 -1.575 -9.523 1.00 97.56 98 VAL A C 1
ATOM 728 O O . VAL A 1 98 ? 8.267 -2.292 -10.260 1.00 97.56 98 VAL A O 1
ATOM 731 N N . ALA A 1 99 ? 9.226 -0.309 -9.825 1.00 97.88 99 ALA A N 1
ATOM 732 C CA . ALA A 1 99 ? 8.966 0.257 -11.144 1.00 97.88 99 ALA A CA 1
ATOM 733 C C . ALA A 1 99 ? 10.182 0.020 -12.048 1.00 97.88 99 ALA A C 1
ATOM 735 O O . ALA A 1 99 ? 11.316 0.302 -11.649 1.00 97.88 99 ALA A O 1
ATOM 736 N N . VAL A 1 100 ? 9.961 -0.487 -13.257 1.00 98.56 100 VAL A N 1
ATOM 737 C CA . VAL A 1 100 ? 10.976 -0.632 -14.307 1.00 98.56 100 VAL A CA 1
ATOM 738 C C . VAL A 1 100 ? 10.606 0.317 -15.437 1.00 98.56 100 VAL A C 1
ATOM 740 O O . VAL A 1 100 ? 9.489 0.272 -15.931 1.00 98.56 100 VAL A O 1
ATOM 743 N N . MET A 1 101 ? 11.525 1.199 -15.813 1.00 98.19 101 MET A N 1
ATOM 744 C CA . MET A 1 101 ? 11.279 2.338 -16.698 1.00 98.19 101 MET A CA 1
ATOM 745 C C . MET A 1 101 ? 12.259 2.313 -17.869 1.00 98.19 101 MET A C 1
ATOM 747 O O . MET A 1 101 ? 13.440 2.027 -17.663 1.00 98.19 101 MET A O 1
ATOM 751 N N . GLY A 1 102 ? 11.799 2.646 -19.073 1.00 98.06 102 GLY A N 1
ATOM 752 C CA . GLY A 1 102 ? 12.623 2.744 -20.280 1.00 98.06 102 GLY A CA 1
ATOM 753 C C . GLY A 1 102 ? 12.132 3.843 -21.219 1.00 98.06 102 GLY A C 1
ATOM 754 O O . GLY A 1 102 ? 10.933 4.084 -21.314 1.00 98.06 102 GLY A O 1
ATOM 755 N N . THR A 1 103 ? 13.061 4.523 -21.888 1.00 97.94 103 THR A N 1
ATOM 756 C CA . THR A 1 103 ? 12.763 5.612 -22.828 1.00 97.94 103 THR A CA 1
ATOM 757 C C . THR A 1 103 ? 12.428 5.053 -24.211 1.00 97.94 103 THR A C 1
ATOM 759 O O . THR A 1 103 ? 13.123 4.152 -24.657 1.00 97.94 103 THR A O 1
ATOM 762 N N . VAL A 1 104 ? 11.422 5.598 -24.891 1.00 97.56 104 VAL A N 1
ATOM 763 C CA . VAL A 1 104 ? 11.088 5.337 -26.305 1.00 97.56 104 VAL A CA 1
ATOM 764 C C . VAL A 1 104 ? 10.984 6.667 -27.060 1.00 97.56 104 VAL A C 1
ATOM 766 O O . VAL A 1 104 ? 10.737 7.708 -26.448 1.00 97.56 104 VAL A O 1
ATOM 769 N N . ASP A 1 105 ? 11.208 6.663 -28.371 1.00 95.06 105 ASP A N 1
ATOM 770 C CA . ASP A 1 105 ? 11.391 7.903 -29.144 1.00 95.06 105 ASP A CA 1
ATOM 771 C C . ASP A 1 105 ? 10.101 8.474 -29.745 1.00 95.06 105 ASP A C 1
ATOM 773 O O . ASP A 1 105 ? 10.036 9.665 -30.055 1.00 95.06 105 ASP A O 1
ATOM 777 N N . ASP A 1 106 ? 9.074 7.645 -29.888 1.00 94.31 106 ASP A N 1
ATOM 778 C CA . ASP A 1 106 ? 7.898 7.882 -30.725 1.00 94.31 106 ASP A CA 1
ATOM 779 C C . ASP A 1 106 ? 6.607 8.133 -29.931 1.00 94.31 106 ASP A C 1
ATOM 781 O O . ASP A 1 106 ? 5.517 8.128 -30.503 1.00 94.31 106 ASP A O 1
ATOM 785 N N . ILE A 1 107 ? 6.717 8.412 -28.625 1.00 93.69 107 ILE A N 1
ATOM 786 C CA . ILE A 1 107 ? 5.561 8.706 -27.767 1.00 93.69 107 ILE A CA 1
ATOM 787 C C . ILE A 1 107 ? 5.622 10.094 -27.128 1.00 93.69 107 ILE A C 1
ATOM 789 O O . ILE A 1 107 ? 6.687 10.657 -26.859 1.00 93.69 107 ILE A O 1
ATOM 793 N N . ASP A 1 108 ? 4.434 10.591 -26.794 1.00 92.31 108 ASP A N 1
ATOM 794 C CA . ASP A 1 108 ? 4.215 11.753 -25.939 1.00 92.31 108 ASP A CA 1
ATOM 795 C C . ASP A 1 108 ? 3.287 11.382 -24.767 1.00 92.31 108 ASP A C 1
ATOM 797 O O . ASP A 1 108 ? 2.114 11.748 -24.713 1.00 92.31 108 ASP A O 1
ATOM 801 N N . GLY A 1 109 ? 3.811 10.550 -23.869 1.00 91.12 109 GLY A N 1
ATOM 802 C CA . GLY A 1 109 ? 3.097 9.899 -22.776 1.00 91.12 109 GLY A CA 1
ATOM 803 C C . GLY A 1 109 ? 3.169 10.625 -21.428 1.00 91.12 109 GLY A C 1
ATOM 804 O O . GLY A 1 109 ? 3.330 11.844 -21.326 1.00 91.12 109 GLY A O 1
ATOM 805 N N . GLY A 1 110 ? 3.027 9.842 -20.354 1.00 87.94 110 GLY A N 1
ATOM 806 C CA . GLY A 1 110 ? 3.013 10.333 -18.970 1.00 87.94 110 GLY A CA 1
ATOM 807 C C . GLY A 1 110 ? 1.624 10.708 -18.436 1.00 87.94 110 GLY A C 1
ATOM 808 O O . GLY A 1 110 ? 1.514 11.217 -17.320 1.00 87.94 110 GLY A O 1
ATOM 809 N N . ALA A 1 111 ? 0.569 10.450 -19.214 1.00 89.06 111 ALA A N 1
ATOM 810 C CA . ALA A 1 111 ? -0.806 10.856 -18.937 1.00 89.06 111 ALA A CA 1
ATOM 811 C C . ALA A 1 111 ? -1.809 9.733 -19.267 1.00 89.06 111 ALA A C 1
ATOM 813 O O . ALA A 1 111 ? -2.706 9.903 -20.091 1.00 89.06 111 ALA A O 1
ATOM 814 N N . GLU A 1 112 ? -1.675 8.589 -18.596 1.00 89.31 112 GLU A N 1
ATOM 815 C CA . GLU A 1 112 ? -2.469 7.378 -18.846 1.00 89.31 112 GLU A CA 1
ATOM 816 C C . GLU A 1 112 ? -3.048 6.800 -17.548 1.00 89.31 112 GLU A C 1
ATOM 818 O O . GLU A 1 112 ? -2.577 7.104 -16.449 1.00 89.31 112 GLU A O 1
ATOM 823 N N . VAL A 1 113 ? -4.089 5.972 -17.667 1.00 90.38 113 VAL A N 1
ATOM 824 C CA . VAL A 1 113 ? -4.628 5.207 -16.535 1.00 90.38 113 VAL A CA 1
ATOM 825 C C . VAL A 1 113 ? -3.667 4.047 -16.252 1.00 90.38 113 VAL A C 1
ATOM 827 O O . VAL A 1 113 ? -3.513 3.207 -17.130 1.00 90.38 113 VAL A O 1
ATOM 830 N N . PRO A 1 114 ? -3.024 3.980 -15.071 1.00 91.00 114 PRO A N 1
ATOM 831 C CA . PRO A 1 114 ? -2.065 2.922 -14.775 1.00 91.00 114 PRO A CA 1
ATOM 832 C C . PRO A 1 114 ? -2.769 1.599 -14.457 1.00 91.00 114 PRO A C 1
ATOM 834 O O . PRO A 1 114 ? -3.878 1.602 -13.913 1.00 91.00 114 PRO A O 1
ATOM 837 N N . MET A 1 115 ? -2.060 0.490 -14.663 1.00 92.44 115 MET A N 1
ATOM 838 C CA . MET A 1 115 ? -2.519 -0.880 -14.409 1.00 92.44 115 MET A CA 1
ATOM 839 C C . MET A 1 115 ? -3.757 -1.249 -15.239 1.00 92.44 115 MET A C 1
ATOM 841 O O . MET A 1 115 ? -4.648 -1.951 -14.757 1.00 92.44 115 MET A O 1
ATOM 845 N N . ALA A 1 116 ? -3.829 -0.747 -16.472 1.00 91.12 116 ALA A N 1
ATOM 846 C CA . ALA A 1 116 ? -4.872 -1.083 -17.434 1.00 91.12 116 ALA A CA 1
ATOM 847 C C . ALA A 1 116 ? -4.669 -2.475 -18.065 1.00 91.12 116 ALA A C 1
ATOM 849 O O . ALA A 1 116 ? -5.640 -3.123 -18.451 1.00 91.12 116 ALA A O 1
ATOM 850 N N . ALA A 1 117 ? -3.425 -2.945 -18.150 1.00 93.38 117 ALA A N 1
ATOM 851 C CA . ALA A 1 117 ? -3.038 -4.239 -18.687 1.00 93.38 117 ALA A CA 1
ATOM 852 C C . ALA A 1 117 ? -1.921 -4.867 -17.844 1.00 93.38 117 ALA A C 1
ATOM 854 O O . ALA A 1 117 ? -1.010 -4.200 -17.352 1.00 93.38 117 ALA A O 1
ATOM 855 N N . GLY A 1 118 ? -1.963 -6.188 -17.687 1.00 95.50 118 GLY A N 1
ATOM 856 C CA . GLY A 1 118 ? -0.976 -6.884 -16.877 1.00 95.50 118 GLY A CA 1
ATOM 857 C C . GLY A 1 118 ? -0.976 -8.391 -17.056 1.00 95.50 118 GLY A C 1
ATOM 858 O O . GLY A 1 118 ? -1.831 -8.969 -17.723 1.00 95.50 118 GLY A O 1
ATOM 859 N N . LEU A 1 119 ? 0.017 -9.014 -16.433 1.00 96.12 119 LEU A N 1
ATOM 860 C CA . LEU A 1 119 ? 0.248 -10.449 -16.402 1.00 96.12 119 LEU A CA 1
ATOM 861 C C . LEU A 1 119 ? 0.339 -10.901 -14.946 1.00 96.12 119 LEU A C 1
ATOM 863 O O . LEU A 1 119 ? 1.108 -10.340 -14.165 1.00 96.12 119 LEU A O 1
ATOM 867 N N . HIS A 1 120 ? -0.408 -11.945 -14.598 1.00 96.50 120 HIS A N 1
ATOM 868 C CA . HIS A 1 120 ? -0.403 -12.546 -13.268 1.00 96.50 120 HIS A CA 1
ATOM 869 C C . HIS A 1 120 ? 0.130 -13.977 -13.343 1.00 96.50 120 HIS A C 1
ATOM 871 O O . HIS A 1 120 ? -0.558 -14.881 -13.809 1.00 96.50 120 HIS A O 1
ATOM 877 N N . LEU A 1 121 ? 1.350 -14.186 -12.852 1.00 97.00 121 LEU A N 1
ATOM 878 C CA . LEU A 1 121 ? 1.976 -15.500 -12.729 1.00 97.00 121 LEU A CA 1
ATOM 879 C C . LEU A 1 121 ? 1.750 -16.007 -11.305 1.00 97.00 121 LEU A C 1
ATOM 881 O O . LEU A 1 121 ? 2.583 -15.828 -10.413 1.00 97.00 121 LEU A O 1
ATOM 885 N N . HIS A 1 122 ? 0.562 -16.568 -11.073 1.00 93.88 122 HIS A N 1
ATOM 886 C CA . HIS A 1 122 ? 0.109 -16.955 -9.735 1.00 93.88 122 HIS A CA 1
ATOM 887 C C . HIS A 1 122 ? 1.031 -17.974 -9.055 1.00 93.88 122 HIS A C 1
ATOM 889 O O . HIS A 1 122 ? 1.324 -17.801 -7.869 1.00 93.88 122 HIS A O 1
ATOM 895 N N . ASP A 1 123 ? 1.513 -18.96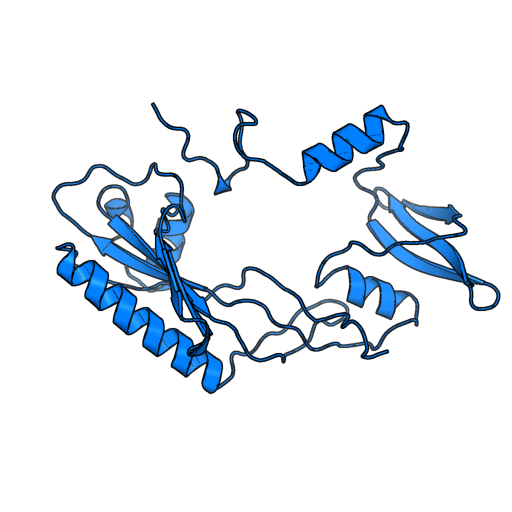7 -9.803 1.00 96.06 123 ASP A N 1
ATOM 896 C CA . ASP A 1 123 ? 2.382 -20.035 -9.289 1.00 96.06 123 ASP A CA 1
ATOM 897 C C . ASP A 1 123 ? 3.782 -19.522 -8.932 1.00 96.06 123 ASP A C 1
ATOM 899 O O . ASP A 1 123 ? 4.411 -19.987 -7.983 1.00 96.06 123 ASP A O 1
ATOM 903 N N . GLU A 1 124 ? 4.246 -18.494 -9.639 1.00 96.19 124 GLU A N 1
ATOM 904 C CA . GLU A 1 124 ? 5.545 -17.858 -9.403 1.00 96.19 124 GLU A CA 1
ATOM 905 C C . GLU A 1 124 ? 5.465 -16.744 -8.346 1.00 96.19 124 GLU A C 1
ATOM 907 O O . GLU A 1 124 ? 6.478 -16.293 -7.803 1.00 96.19 124 GLU A O 1
ATOM 912 N N . GLY A 1 125 ? 4.248 -16.293 -8.026 1.00 96.88 125 GLY A N 1
ATOM 913 C CA . GLY A 1 125 ? 4.007 -15.185 -7.111 1.00 96.88 125 GLY A CA 1
ATOM 914 C C . GLY A 1 125 ? 4.502 -13.847 -7.661 1.00 96.88 125 GLY A C 1
ATOM 915 O O . GLY A 1 125 ? 4.958 -13.013 -6.879 1.00 96.88 125 GLY A O 1
ATOM 916 N N . VAL A 1 126 ? 4.429 -13.640 -8.979 1.00 97.94 126 VAL A N 1
ATOM 917 C CA . VAL A 1 126 ? 4.855 -12.410 -9.664 1.00 97.94 126 VAL A CA 1
ATOM 918 C C . VAL A 1 126 ? 3.689 -11.840 -10.469 1.00 97.94 126 VAL A C 1
ATOM 920 O O . VAL A 1 126 ? 2.947 -12.568 -11.122 1.00 97.94 126 VAL A O 1
ATOM 923 N N . ALA A 1 127 ? 3.525 -10.522 -10.434 1.00 97.69 127 ALA A N 1
ATOM 924 C CA . ALA A 1 127 ? 2.589 -9.797 -11.277 1.00 97.69 127 ALA A CA 1
ATOM 925 C C . ALA A 1 127 ? 3.295 -8.617 -11.950 1.00 97.69 127 ALA A C 1
ATOM 927 O O . ALA A 1 127 ? 4.051 -7.882 -11.308 1.00 97.69 127 ALA A O 1
ATOM 928 N N . LEU A 1 128 ? 3.027 -8.435 -13.239 1.00 98.00 128 LEU A N 1
ATOM 929 C CA . LEU A 1 128 ? 3.472 -7.293 -14.021 1.00 98.00 128 LEU A CA 1
ATOM 930 C C . LEU A 1 128 ? 2.252 -6.497 -14.469 1.00 98.00 128 LEU A C 1
ATOM 932 O O . LEU A 1 128 ? 1.225 -7.083 -14.791 1.00 98.00 128 LEU A O 1
ATOM 936 N N . ALA A 1 129 ? 2.367 -5.180 -14.517 1.00 97.31 129 ALA A N 1
ATOM 937 C CA . ALA A 1 129 ? 1.338 -4.323 -15.097 1.00 97.31 129 ALA A CA 1
ATOM 938 C C . ALA A 1 129 ? 1.978 -3.066 -15.679 1.00 97.31 129 ALA A C 1
ATOM 940 O O . ALA A 1 129 ? 3.072 -2.685 -15.254 1.00 97.31 129 ALA A O 1
ATOM 941 N N . ASP A 1 130 ? 1.317 -2.401 -16.619 1.00 95.25 130 ASP A N 1
ATOM 942 C CA . ASP A 1 130 ? 1.692 -1.034 -16.970 1.00 95.25 130 ASP A CA 1
ATOM 943 C C . ASP A 1 130 ? 1.579 -0.122 -15.734 1.00 95.25 130 ASP A C 1
ATOM 945 O O . ASP A 1 130 ? 0.737 -0.309 -14.849 1.00 95.25 130 ASP A O 1
ATOM 949 N N . LEU A 1 131 ? 2.482 0.848 -15.624 1.00 94.56 131 LEU A N 1
ATOM 950 C CA . LEU A 1 131 ? 2.535 1.751 -14.482 1.00 94.56 131 LEU A CA 1
ATOM 951 C C . LEU A 1 131 ? 2.967 3.140 -14.915 1.00 94.56 131 LEU A C 1
ATOM 953 O O . LEU A 1 131 ? 4.127 3.526 -14.750 1.00 94.56 131 LEU A O 1
ATOM 957 N N . THR A 1 132 ? 2.013 3.924 -15.395 1.00 92.25 132 THR A N 1
ATOM 958 C CA . THR A 1 132 ? 2.246 5.342 -15.666 1.00 92.25 132 THR A CA 1
ATOM 959 C C . THR A 1 132 ? 2.398 6.104 -14.352 1.00 92.25 132 THR A C 1
ATOM 961 O O . THR A 1 132 ? 1.438 6.377 -13.628 1.00 92.25 132 THR A O 1
ATOM 964 N N . LEU A 1 133 ? 3.652 6.408 -14.016 1.00 92.81 133 LEU A N 1
ATOM 965 C CA . LEU A 1 133 ? 4.014 7.146 -12.812 1.00 92.81 133 LEU A CA 1
ATOM 966 C C . LEU A 1 133 ? 3.716 8.636 -13.000 1.00 92.81 133 LEU A C 1
ATOM 968 O O . LEU A 1 133 ? 4.083 9.201 -14.034 1.00 92.81 133 LEU A O 1
ATOM 972 N N . PRO A 1 134 ? 3.147 9.321 -11.996 1.00 92.88 134 PRO A N 1
ATOM 973 C CA . PRO A 1 134 ? 3.087 10.771 -12.034 1.00 92.88 134 PRO A CA 1
ATOM 974 C C . PRO A 1 134 ? 4.490 11.390 -12.095 1.00 92.88 134 PRO A C 1
ATOM 976 O O . PRO A 1 134 ? 5.419 10.891 -11.456 1.00 92.88 134 PRO A O 1
ATOM 979 N N . GLN A 1 135 ? 4.644 12.500 -12.821 1.00 94.06 135 GLN A N 1
ATOM 980 C CA . GLN A 1 135 ? 5.953 13.108 -13.101 1.00 94.06 135 GLN A CA 1
ATOM 981 C C . GLN A 1 135 ? 6.834 13.332 -11.851 1.00 94.06 135 GLN A C 1
ATOM 983 O O . GLN A 1 135 ? 8.009 12.960 -11.900 1.00 94.06 135 GLN A O 1
ATOM 988 N N . PRO A 1 136 ? 6.323 13.854 -10.712 1.00 94.19 136 PRO A N 1
ATOM 989 C CA . PRO A 1 136 ? 7.149 14.015 -9.512 1.00 94.19 136 PRO A CA 1
ATOM 990 C C . PRO A 1 136 ? 7.664 12.680 -8.956 1.00 94.19 136 PRO A C 1
ATOM 992 O O . PRO A 1 136 ? 8.800 12.591 -8.499 1.00 94.19 136 PRO A O 1
ATOM 995 N N . MET A 1 137 ? 6.843 11.628 -9.027 1.00 94.12 137 MET A N 1
ATOM 996 C CA . MET A 1 137 ? 7.200 10.288 -8.557 1.00 94.12 137 MET A CA 1
ATOM 997 C C . MET A 1 137 ? 8.242 9.642 -9.471 1.00 94.12 137 MET A C 1
ATOM 999 O O . MET A 1 137 ? 9.222 9.085 -8.981 1.00 94.12 137 MET A O 1
ATOM 1003 N N . TYR A 1 138 ? 8.079 9.778 -10.789 1.00 96.31 138 TYR A N 1
ATOM 1004 C CA . TYR A 1 138 ? 9.081 9.351 -11.765 1.00 96.31 138 TYR A CA 1
ATOM 1005 C C . TYR A 1 138 ? 10.440 10.023 -11.512 1.00 96.31 138 TYR A C 1
ATOM 1007 O O . TYR A 1 138 ? 11.457 9.339 -11.400 1.00 96.31 138 TYR A O 1
ATOM 1015 N N . ALA A 1 139 ? 10.457 11.353 -11.361 1.00 96.81 139 ALA A N 1
ATOM 1016 C CA . ALA A 1 139 ? 11.685 12.104 -11.113 1.00 96.81 139 ALA A CA 1
ATOM 1017 C C . ALA A 1 139 ? 12.356 11.678 -9.796 1.00 96.81 139 ALA A C 1
ATOM 1019 O O . ALA A 1 139 ? 13.567 11.463 -9.767 1.00 96.81 139 ALA A O 1
ATOM 1020 N N . ALA A 1 140 ? 11.575 11.478 -8.728 1.00 96.06 140 ALA A N 1
ATOM 1021 C CA . ALA A 1 140 ? 12.086 10.979 -7.453 1.00 96.06 140 ALA A CA 1
ATOM 1022 C C . ALA A 1 140 ? 12.707 9.580 -7.584 1.00 96.06 140 ALA A C 1
ATOM 1024 O O . ALA A 1 140 ? 13.787 9.334 -7.050 1.00 96.06 140 ALA A O 1
ATOM 1025 N N . PHE A 1 141 ? 12.069 8.671 -8.326 1.00 96.81 141 PHE A N 1
ATOM 1026 C CA . PHE A 1 141 ? 12.597 7.326 -8.562 1.00 96.81 141 PHE A CA 1
ATOM 1027 C C . PHE A 1 141 ? 13.861 7.329 -9.417 1.00 96.81 141 PHE A C 1
ATOM 1029 O O . PHE A 1 141 ? 14.789 6.584 -9.112 1.00 96.81 141 PHE A O 1
ATOM 1036 N N . ALA A 1 142 ? 13.934 8.176 -10.445 1.00 97.31 142 ALA A N 1
ATOM 1037 C CA . ALA A 1 142 ? 15.146 8.352 -11.238 1.00 97.31 142 ALA A CA 1
ATOM 1038 C C . ALA A 1 142 ? 16.298 8.911 -10.385 1.00 97.31 142 ALA A C 1
ATOM 1040 O O . ALA A 1 142 ? 17.393 8.344 -10.388 1.00 97.31 142 ALA A O 1
ATOM 1041 N N . ALA A 1 143 ? 16.041 9.957 -9.590 1.00 96.88 143 ALA A N 1
ATOM 1042 C CA . ALA A 1 143 ? 17.023 10.539 -8.675 1.00 96.88 143 ALA A CA 1
ATOM 1043 C C . ALA A 1 143 ? 17.515 9.530 -7.625 1.00 96.88 143 ALA A C 1
ATOM 1045 O O . ALA A 1 143 ? 18.719 9.420 -7.403 1.00 96.88 143 ALA A O 1
ATOM 1046 N N . GLN A 1 144 ? 16.604 8.749 -7.030 1.00 95.94 144 GLN A N 1
ATOM 1047 C CA . GLN A 1 144 ? 16.912 7.737 -6.011 1.00 95.94 144 GLN A CA 1
ATOM 1048 C C . GLN A 1 144 ? 17.966 6.725 -6.478 1.00 95.94 144 GLN A C 1
ATOM 1050 O O . GLN A 1 144 ? 18.753 6.236 -5.670 1.00 95.94 144 GLN A O 1
ATOM 1055 N N . VAL A 1 145 ? 17.991 6.407 -7.773 1.00 96.69 145 VAL A N 1
ATOM 1056 C CA . VAL A 1 145 ? 18.943 5.452 -8.358 1.00 96.69 145 VAL A CA 1
ATOM 1057 C C . VAL A 1 145 ? 20.054 6.126 -9.167 1.00 96.69 145 VAL A C 1
ATOM 1059 O O . VAL A 1 145 ? 20.737 5.462 -9.943 1.00 96.69 145 VAL A O 1
ATOM 1062 N N . GLY A 1 146 ? 20.234 7.439 -9.001 1.00 96.62 146 GLY A N 1
ATOM 1063 C CA . GLY A 1 146 ? 21.306 8.208 -9.636 1.00 96.62 146 GLY A CA 1
ATOM 1064 C C . GLY A 1 146 ? 21.114 8.484 -11.130 1.00 96.62 146 GLY A C 1
ATOM 1065 O O . GLY A 1 146 ? 22.038 8.965 -11.780 1.00 96.62 146 GLY A O 1
ATOM 1066 N N . ARG A 1 147 ? 19.929 8.227 -11.700 1.00 96.25 147 ARG A N 1
ATOM 1067 C CA . ARG A 1 147 ? 19.600 8.503 -13.113 1.00 96.25 147 ARG A CA 1
ATOM 1068 C C . ARG A 1 147 ? 19.186 9.957 -13.324 1.00 96.25 147 ARG A C 1
ATOM 1070 O O . ARG A 1 147 ? 18.105 10.255 -13.831 1.00 96.25 147 ARG A O 1
ATOM 1077 N N . VAL A 1 148 ? 20.067 10.878 -12.930 1.00 95.56 148 VAL A N 1
ATOM 1078 C CA . VAL A 1 148 ? 19.865 12.327 -13.111 1.00 95.56 148 VAL A CA 1
ATOM 1079 C C . VAL A 1 148 ? 19.733 12.705 -14.589 1.00 95.56 148 VAL A C 1
ATOM 1081 O O . VAL A 1 148 ? 18.986 13.616 -14.935 1.00 95.56 148 VAL A O 1
ATOM 1084 N N . ASP A 1 149 ? 20.366 11.926 -15.471 1.00 95.94 149 ASP A N 1
ATOM 1085 C CA . ASP A 1 149 ? 20.277 12.041 -16.927 1.00 95.94 149 ASP A CA 1
ATOM 1086 C C . ASP A 1 149 ? 18.865 11.769 -17.479 1.00 95.94 149 ASP A C 1
ATOM 1088 O O . ASP A 1 149 ? 18.601 12.054 -18.645 1.00 95.94 149 ASP A O 1
ATOM 1092 N N . ARG A 1 150 ? 17.957 11.209 -16.666 1.00 96.69 150 ARG A N 1
ATOM 1093 C CA . ARG A 1 150 ? 16.586 10.855 -17.064 1.00 96.69 150 ARG A CA 1
ATOM 1094 C C . ARG A 1 150 ? 15.494 11.673 -16.385 1.00 96.69 150 ARG A C 1
ATOM 1096 O O . ARG A 1 150 ? 14.325 11.425 -16.676 1.00 96.69 150 ARG A O 1
ATOM 1103 N N . LEU A 1 151 ? 15.816 12.654 -15.540 1.00 96.00 151 LEU A N 1
ATOM 1104 C CA . LEU A 1 151 ? 14.812 13.417 -14.773 1.00 96.00 151 LEU A CA 1
ATOM 1105 C C . LEU A 1 151 ? 13.733 14.070 -15.649 1.00 96.00 151 LEU A C 1
ATOM 1107 O O . LEU A 1 151 ? 12.577 14.156 -15.244 1.00 96.00 151 LEU A O 1
ATOM 1111 N N . PHE A 1 152 ? 14.094 14.465 -16.870 1.00 95.31 152 PHE A N 1
ATOM 1112 C CA . PHE A 1 152 ? 13.202 15.142 -17.813 1.00 95.31 152 PHE A CA 1
ATOM 1113 C C . PHE A 1 152 ? 12.651 14.225 -18.918 1.00 95.31 152 PHE A C 1
ATOM 1115 O O . PHE A 1 152 ? 11.942 14.692 -19.803 1.00 95.31 152 PHE A O 1
ATOM 1122 N N . ALA A 1 153 ? 12.929 12.917 -18.868 1.00 96.00 153 ALA A N 1
ATOM 1123 C CA . ALA A 1 153 ? 12.518 11.959 -19.901 1.00 96.00 153 ALA A CA 1
ATOM 1124 C C . ALA A 1 153 ? 11.099 11.380 -19.698 1.00 96.00 153 ALA A C 1
ATOM 1126 O O . ALA A 1 153 ? 10.691 10.488 -20.437 1.00 96.00 153 ALA A O 1
ATOM 1127 N N . HIS A 1 154 ? 10.339 11.875 -18.711 1.00 96.31 154 HIS A N 1
ATOM 1128 C CA . HIS A 1 154 ? 9.040 11.323 -18.286 1.00 96.31 154 HIS A CA 1
ATOM 1129 C C . HIS A 1 154 ? 8.044 11.099 -19.433 1.00 96.31 154 HIS A C 1
ATOM 1131 O O . HIS A 1 154 ? 7.513 10.003 -19.568 1.00 96.31 154 HIS A O 1
ATOM 1137 N N . ARG A 1 155 ? 7.851 12.102 -20.299 1.00 95.69 155 ARG A N 1
ATOM 1138 C CA . ARG A 1 155 ? 6.912 12.035 -21.437 1.00 95.69 155 ARG A CA 1
ATOM 1139 C C . ARG A 1 155 ? 7.284 10.968 -22.465 1.00 95.69 155 ARG A C 1
ATOM 1141 O O . ARG A 1 155 ? 6.441 10.522 -23.220 1.00 95.69 155 ARG A O 1
ATOM 1148 N N . ARG A 1 156 ? 8.544 10.547 -22.492 1.00 96.62 156 ARG A N 1
ATOM 1149 C CA . ARG A 1 156 ? 9.070 9.545 -23.420 1.00 96.62 156 ARG A CA 1
ATOM 1150 C C . ARG A 1 156 ? 9.358 8.221 -22.729 1.00 96.62 156 ARG A C 1
ATOM 1152 O O . ARG A 1 156 ? 10.214 7.477 -23.181 1.00 96.62 156 ARG A O 1
ATOM 1159 N N . THR A 1 157 ? 8.737 7.949 -21.582 1.00 97.25 157 THR A N 1
ATOM 1160 C CA . THR A 1 157 ? 9.070 6.778 -20.768 1.00 97.25 157 THR A CA 1
ATOM 1161 C C . THR A 1 157 ? 7.892 5.825 -20.647 1.00 97.25 157 THR A C 1
ATOM 1163 O O . THR A 1 157 ? 6.849 6.184 -20.105 1.00 97.25 157 THR A O 1
ATOM 1166 N N . LEU A 1 158 ? 8.116 4.579 -21.058 1.00 96.75 158 LEU A N 1
ATOM 1167 C CA . LEU A 1 158 ? 7.289 3.440 -20.681 1.00 96.75 158 LEU A CA 1
ATOM 1168 C C . LEU A 1 158 ? 7.714 2.950 -19.299 1.00 96.75 158 LEU A C 1
ATOM 1170 O O . LEU A 1 158 ? 8.905 2.895 -18.976 1.00 96.75 158 LEU A O 1
ATOM 1174 N N . SER A 1 159 ? 6.742 2.582 -18.473 1.00 96.12 159 SER A N 1
ATOM 1175 C CA . SER A 1 159 ? 6.990 2.119 -17.114 1.00 96.12 159 SER A CA 1
ATOM 1176 C C . SER A 1 159 ? 6.107 0.922 -16.793 1.00 96.12 159 SER A C 1
ATOM 1178 O O . SER A 1 159 ? 4.914 0.914 -17.087 1.00 96.12 159 SER A O 1
ATOM 1180 N N . MET A 1 160 ? 6.714 -0.093 -16.188 1.00 97.56 160 MET A N 1
ATOM 1181 C CA . MET A 1 160 ? 6.067 -1.331 -15.779 1.00 97.56 160 MET A CA 1
ATOM 1182 C C . MET A 1 160 ? 6.234 -1.544 -14.279 1.00 97.56 160 MET A C 1
ATOM 1184 O O . MET A 1 160 ? 7.329 -1.410 -13.725 1.00 97.56 160 MET A O 1
ATOM 1188 N N . MET A 1 161 ? 5.145 -1.920 -13.623 1.00 97.19 161 MET A N 1
ATOM 1189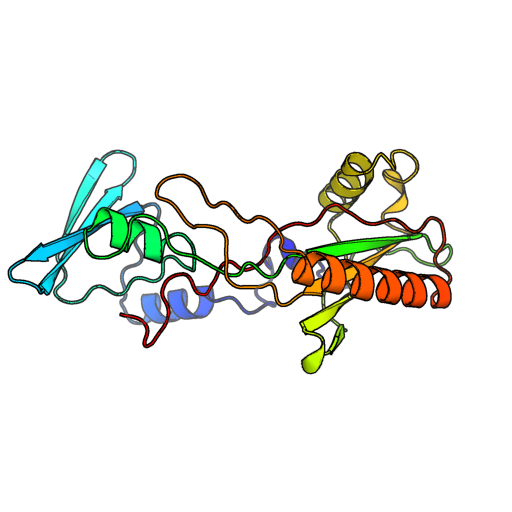 C CA . MET A 1 161 ? 5.148 -2.455 -12.274 1.00 97.19 161 MET A CA 1
ATOM 1190 C C . MET A 1 161 ? 5.654 -3.895 -12.290 1.00 97.19 161 MET A C 1
ATOM 1192 O O . MET A 1 161 ? 5.199 -4.701 -13.094 1.00 97.19 161 MET A O 1
ATOM 1196 N N . VAL A 1 162 ? 6.517 -4.237 -11.338 1.00 98.25 162 VAL A N 1
ATOM 1197 C CA . VAL A 1 162 ? 6.780 -5.614 -10.917 1.00 98.25 162 VAL A CA 1
ATOM 1198 C C . VAL A 1 162 ? 6.373 -5.729 -9.457 1.00 98.25 162 VAL A C 1
ATOM 1200 O O . VAL A 1 162 ? 7.011 -5.127 -8.594 1.00 98.25 162 VAL A O 1
ATOM 1203 N N . LYS A 1 163 ? 5.315 -6.488 -9.186 1.00 97.75 163 LYS A N 1
ATOM 1204 C CA . LYS A 1 163 ? 4.799 -6.778 -7.846 1.00 97.75 163 LYS A CA 1
ATOM 1205 C C . LYS A 1 163 ? 4.996 -8.253 -7.539 1.00 97.75 163 LYS A C 1
ATOM 1207 O O . LYS A 1 163 ? 4.841 -9.088 -8.427 1.00 97.75 163 LYS A O 1
ATOM 1212 N N . ILE A 1 164 ? 5.304 -8.587 -6.292 1.00 97.62 164 ILE A N 1
ATOM 1213 C CA . ILE A 1 164 ? 5.438 -9.986 -5.875 1.00 97.62 164 ILE A CA 1
ATOM 1214 C C . ILE A 1 164 ? 4.533 -10.313 -4.692 1.00 97.62 164 ILE A C 1
ATOM 1216 O O . ILE A 1 164 ? 4.216 -9.437 -3.892 1.00 97.62 164 ILE A O 1
ATOM 1220 N N . ARG A 1 165 ? 4.174 -11.591 -4.566 1.00 96.62 165 ARG A N 1
ATOM 1221 C CA . ARG A 1 165 ? 3.670 -12.175 -3.323 1.00 96.62 165 ARG A CA 1
ATOM 1222 C C . ARG A 1 165 ? 4.865 -12.436 -2.413 1.00 96.62 165 ARG A C 1
ATOM 1224 O O . ARG A 1 165 ? 5.613 -13.398 -2.634 1.00 96.62 165 ARG A O 1
ATOM 1231 N N . ASP A 1 166 ? 5.060 -11.564 -1.435 1.00 96.31 166 ASP A N 1
ATOM 1232 C CA . ASP A 1 166 ? 6.121 -11.715 -0.448 1.00 96.31 166 ASP A CA 1
ATOM 1233 C C . ASP A 1 166 ? 5.773 -12.733 0.637 1.00 96.31 166 ASP A C 1
ATOM 1235 O O . ASP A 1 166 ? 4.610 -13.051 0.884 1.00 96.31 166 ASP A O 1
ATOM 1239 N N . GLU A 1 167 ? 6.804 -13.237 1.303 1.00 95.69 167 GLU A N 1
ATOM 1240 C CA . GLU A 1 167 ? 6.630 -14.083 2.478 1.00 95.69 167 GLU A CA 1
ATOM 1241 C C . GLU A 1 167 ? 6.083 -13.280 3.665 1.00 95.69 167 GLU A C 1
ATOM 1243 O O . GLU A 1 167 ? 6.505 -12.146 3.929 1.00 95.69 167 GLU A O 1
ATOM 1248 N N . ILE A 1 168 ? 5.197 -13.897 4.452 1.00 94.94 168 ILE A N 1
ATOM 1249 C CA . ILE A 1 168 ? 4.775 -13.333 5.738 1.00 94.94 168 ILE A CA 1
ATOM 1250 C C . ILE A 1 168 ? 6.000 -13.249 6.656 1.00 94.94 168 ILE A C 1
ATOM 1252 O O . ILE A 1 168 ? 6.720 -14.222 6.869 1.00 94.94 168 ILE A O 1
ATOM 1256 N N . GLY A 1 169 ? 6.256 -12.058 7.190 1.00 93.94 169 GLY A N 1
ATOM 1257 C CA . GLY A 1 169 ? 7.429 -11.797 8.018 1.00 93.94 169 GLY A CA 1
ATOM 1258 C C . GLY A 1 169 ? 7.557 -10.327 8.395 1.00 93.94 169 GLY A C 1
ATOM 1259 O O . GLY A 1 169 ? 6.643 -9.536 8.156 1.00 93.94 169 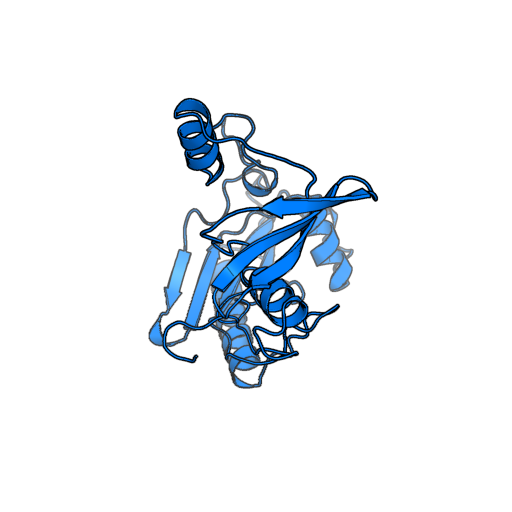GLY A O 1
ATOM 1260 N N . GLY A 1 170 ? 8.699 -9.963 8.982 1.00 93.81 170 GLY A N 1
ATOM 1261 C CA . GLY A 1 170 ? 8.872 -8.649 9.606 1.00 93.81 170 GLY A CA 1
ATOM 1262 C C . GLY A 1 170 ? 7.924 -8.463 10.790 1.00 93.81 170 GLY A C 1
ATOM 1263 O O . GLY A 1 170 ? 7.416 -9.440 11.350 1.00 93.81 170 GLY A O 1
ATOM 1264 N N . SER A 1 171 ? 7.663 -7.215 11.175 1.00 95.50 171 SER A N 1
ATOM 1265 C CA . SER A 1 171 ? 6.665 -6.938 12.200 1.00 95.50 171 SER A CA 1
ATOM 1266 C C . SER A 1 171 ? 5.948 -5.602 12.048 1.00 95.50 171 SER A C 1
ATOM 1268 O O . SER A 1 171 ? 6.553 -4.562 11.799 1.00 95.50 171 SER A O 1
ATOM 1270 N N . VAL A 1 172 ? 4.638 -5.607 12.288 1.00 96.88 172 VAL A N 1
ATOM 1271 C CA . VAL A 1 172 ? 3.905 -4.402 12.674 1.00 96.88 172 VAL A CA 1
ATOM 1272 C C . VAL A 1 172 ? 4.006 -4.274 14.186 1.00 96.88 172 VAL A C 1
ATOM 1274 O O . VAL A 1 172 ? 3.399 -5.042 14.931 1.00 96.88 172 VAL A O 1
ATOM 1277 N N . GLY A 1 173 ? 4.801 -3.310 14.641 1.00 95.81 173 GLY A N 1
ATOM 1278 C CA . GLY A 1 173 ? 4.917 -2.945 16.046 1.00 95.81 173 GLY A CA 1
ATOM 1279 C C . GLY A 1 173 ? 4.081 -1.713 16.418 1.00 95.81 173 GLY A C 1
ATOM 1280 O O . GLY A 1 173 ? 3.412 -1.109 15.569 1.00 95.81 173 GLY A O 1
ATOM 1281 N N . PRO A 1 174 ? 4.177 -1.258 17.682 1.00 93.38 174 PRO A N 1
ATOM 1282 C CA . PRO A 1 174 ? 3.338 -0.174 18.206 1.00 93.38 174 PRO A CA 1
ATOM 1283 C C . PRO A 1 174 ? 3.594 1.187 17.543 1.00 93.38 174 PRO A C 1
ATOM 1285 O O . PRO A 1 174 ? 2.698 2.021 17.465 1.00 93.38 174 PRO A O 1
ATOM 1288 N N . ARG A 1 175 ? 4.828 1.423 17.071 1.00 91.75 175 ARG A N 1
ATOM 1289 C CA . ARG A 1 175 ? 5.257 2.698 16.461 1.00 91.75 175 ARG A CA 1
ATOM 1290 C C . ARG A 1 175 ? 5.722 2.540 15.016 1.00 91.75 175 ARG A C 1
ATOM 1292 O O . ARG A 1 175 ? 5.405 3.369 14.172 1.00 91.75 175 ARG A O 1
ATOM 1299 N N . TRP A 1 176 ? 6.418 1.445 14.725 1.00 94.00 176 TRP A N 1
ATOM 1300 C CA . TRP A 1 176 ? 7.050 1.186 13.433 1.00 94.00 176 TRP A CA 1
ATOM 1301 C C . TRP A 1 176 ? 6.525 -0.106 12.822 1.00 94.00 176 TRP A C 1
ATOM 1303 O O . TRP A 1 176 ? 6.106 -1.003 13.553 1.00 94.00 176 TRP A O 1
ATOM 1313 N N . ALA A 1 177 ? 6.522 -0.171 11.496 1.00 93.62 177 ALA A N 1
ATOM 1314 C CA . ALA A 1 177 ? 6.412 -1.420 10.762 1.00 93.62 177 ALA A CA 1
ATOM 1315 C C . ALA A 1 177 ? 7.777 -1.683 10.122 1.00 93.62 177 ALA A C 1
ATOM 1317 O O . ALA A 1 177 ? 8.319 -0.799 9.459 1.00 93.62 177 ALA A O 1
ATOM 1318 N N . ASP A 1 178 ? 8.339 -2.859 10.365 1.00 93.31 178 ASP A N 1
ATOM 1319 C CA . ASP A 1 178 ? 9.584 -3.309 9.757 1.00 93.31 178 ASP A CA 1
ATOM 1320 C C . ASP A 1 178 ? 9.287 -4.449 8.787 1.00 93.31 178 ASP A C 1
ATOM 1322 O O . ASP A 1 178 ? 8.562 -5.388 9.108 1.00 93.31 178 ASP A O 1
ATOM 1326 N N . LYS A 1 179 ? 9.822 -4.343 7.572 1.00 93.00 179 LYS A N 1
ATOM 1327 C CA . LYS A 1 179 ? 9.655 -5.366 6.546 1.00 93.00 179 LYS A CA 1
ATOM 1328 C C . LYS A 1 179 ? 10.961 -5.571 5.807 1.00 93.00 179 LYS A C 1
ATOM 1330 O O . LYS A 1 179 ? 11.304 -4.839 4.882 1.00 93.00 179 LYS A O 1
ATOM 1335 N N . THR A 1 180 ? 11.701 -6.584 6.233 1.00 92.81 180 THR A N 1
ATOM 1336 C CA . THR A 1 180 ? 12.913 -7.015 5.543 1.00 92.81 180 THR A CA 1
ATOM 1337 C C . THR A 1 180 ? 12.548 -8.057 4.496 1.00 92.81 180 THR A C 1
ATOM 1339 O O . THR A 1 180 ? 12.021 -9.113 4.832 1.00 92.81 180 THR A O 1
ATOM 1342 N N . LEU A 1 181 ? 12.853 -7.766 3.228 1.00 94.12 181 LEU A N 1
ATOM 1343 C CA . LEU A 1 181 ? 12.636 -8.715 2.136 1.00 94.12 181 LEU A CA 1
ATOM 1344 C C . LEU A 1 181 ? 13.529 -9.947 2.294 1.00 94.12 181 LEU A C 1
ATOM 1346 O O . LEU A 1 181 ? 14.763 -9.822 2.381 1.00 94.12 181 LEU A O 1
ATOM 1350 N N . GLN A 1 182 ? 12.893 -11.116 2.282 1.00 95.75 182 GLN A N 1
ATOM 1351 C CA . GLN A 1 182 ? 13.533 -12.418 2.402 1.00 95.75 182 GLN A CA 1
ATOM 1352 C C . GLN A 1 182 ? 14.234 -12.820 1.096 1.00 95.75 182 GLN A C 1
ATOM 1354 O O . GLN A 1 182 ? 14.121 -12.164 0.056 1.00 95.75 182 GLN A O 1
ATOM 1359 N N . ALA A 1 183 ? 14.999 -13.912 1.135 1.00 97.06 183 ALA A N 1
ATOM 1360 C CA . ALA A 1 183 ? 15.727 -14.390 -0.039 1.00 97.06 183 ALA A CA 1
ATOM 1361 C C . ALA A 1 183 ? 14.785 -14.790 -1.191 1.00 97.06 183 ALA A C 1
ATOM 1363 O O . ALA A 1 183 ? 15.084 -14.499 -2.349 1.00 97.06 183 ALA A O 1
ATOM 1364 N N . SER A 1 184 ? 13.644 -15.416 -0.887 1.00 97.00 184 SER A N 1
ATOM 1365 C CA . SER A 1 184 ? 12.602 -15.740 -1.872 1.00 97.00 184 SER A CA 1
ATOM 1366 C C . SER A 1 184 ? 12.016 -14.483 -2.514 1.00 97.00 184 SER A C 1
ATOM 1368 O O . SER A 1 184 ? 11.940 -14.420 -3.738 1.00 97.00 184 SER A O 1
ATOM 1370 N N . ASP A 1 185 ? 11.703 -13.456 -1.722 1.00 97.25 185 ASP A N 1
ATOM 1371 C CA . ASP A 1 185 ? 11.195 -12.167 -2.212 1.00 97.25 185 ASP A CA 1
ATOM 1372 C C . ASP A 1 185 ? 12.172 -11.518 -3.199 1.00 97.25 185 ASP A C 1
ATOM 1374 O O . ASP A 1 185 ? 11.802 -11.076 -4.287 1.00 97.25 185 ASP A O 1
ATOM 1378 N N . ARG A 1 186 ? 13.465 -11.508 -2.854 1.00 97.19 186 ARG A N 1
ATOM 1379 C CA . ARG A 1 186 ? 14.515 -10.943 -3.714 1.00 97.19 186 ARG A CA 1
ATOM 1380 C C . ARG A 1 186 ? 14.644 -11.702 -5.030 1.00 97.19 186 ARG A C 1
ATOM 1382 O O . ARG A 1 186 ? 14.831 -11.061 -6.062 1.00 97.19 186 ARG A O 1
ATOM 1389 N N . ARG A 1 187 ? 14.519 -13.035 -5.010 1.00 98.12 187 ARG A N 1
ATOM 1390 C CA . ARG A 1 187 ? 14.518 -13.860 -6.229 1.00 98.12 187 ARG A CA 1
ATOM 1391 C C . ARG A 1 187 ? 13.307 -13.558 -7.111 1.00 98.12 187 ARG A C 1
ATOM 1393 O O . ARG A 1 187 ? 13.500 -13.299 -8.294 1.00 98.12 187 ARG A O 1
ATOM 1400 N N . LYS A 1 188 ? 12.097 -13.509 -6.539 1.00 98.31 188 LYS A N 1
ATOM 1401 C CA . LYS A 1 188 ? 10.859 -13.166 -7.266 1.00 98.31 188 LYS A CA 1
ATOM 1402 C C . LYS A 1 188 ? 10.956 -11.774 -7.907 1.00 98.31 188 LYS A C 1
ATOM 1404 O O . LYS A 1 188 ? 10.663 -11.616 -9.089 1.00 98.31 188 LYS A O 1
ATOM 1409 N N . LEU A 1 189 ? 11.451 -10.772 -7.169 1.00 97.88 189 LEU A N 1
ATOM 1410 C CA . LEU A 1 189 ? 11.662 -9.421 -7.707 1.00 97.88 189 LEU A CA 1
ATOM 1411 C C . LEU A 1 189 ? 12.708 -9.399 -8.822 1.00 97.88 189 LEU A C 1
ATOM 1413 O O . LEU A 1 189 ? 12.497 -8.741 -9.837 1.00 97.88 189 LEU A O 1
ATOM 1417 N N . ALA A 1 190 ? 13.835 -10.093 -8.651 1.00 98.31 190 ALA A N 1
ATOM 1418 C CA . ALA A 1 190 ? 14.862 -10.171 -9.686 1.00 98.31 190 ALA A CA 1
ATOM 1419 C C . ALA A 1 190 ? 14.319 -10.819 -10.969 1.00 98.31 190 ALA A C 1
ATOM 1421 O O . ALA A 1 190 ? 14.566 -10.300 -12.058 1.00 98.31 190 ALA A O 1
ATOM 1422 N N . HIS A 1 191 ? 13.538 -11.892 -10.826 1.00 98.19 191 HIS A N 1
ATOM 1423 C CA . HIS A 1 191 ? 12.871 -12.571 -11.929 1.00 98.19 191 HIS A CA 1
ATOM 1424 C C . HIS A 1 191 ? 11.896 -11.637 -12.666 1.00 98.19 191 HIS A C 1
ATOM 1426 O O . HIS A 1 191 ? 12.070 -11.385 -13.858 1.00 98.19 191 HIS A O 1
ATOM 1432 N N . GLY A 1 192 ? 10.953 -11.014 -11.953 1.00 98.31 192 GLY A N 1
ATOM 1433 C CA . GLY A 1 192 ? 9.991 -10.096 -12.569 1.00 98.31 192 GLY A CA 1
ATOM 1434 C C . GLY A 1 192 ? 10.642 -8.851 -13.191 1.00 98.31 192 GLY A C 1
ATOM 1435 O O . GLY A 1 192 ? 10.227 -8.396 -14.253 1.00 98.31 192 GLY A O 1
ATOM 1436 N N . VAL A 1 193 ? 11.722 -8.325 -12.597 1.00 98.62 193 VAL A N 1
ATOM 1437 C CA . VAL A 1 193 ? 12.507 -7.227 -13.191 1.00 98.62 193 VAL A CA 1
ATOM 1438 C C . VAL A 1 193 ? 13.180 -7.663 -14.491 1.00 98.62 193 VAL A C 1
ATOM 1440 O O . VAL A 1 193 ? 13.242 -6.866 -15.428 1.00 98.62 193 VAL A O 1
ATOM 1443 N N . ALA A 1 194 ? 13.697 -8.891 -14.570 1.00 98.56 194 ALA A N 1
ATOM 1444 C CA . ALA A 1 194 ? 14.285 -9.408 -15.803 1.00 98.56 194 ALA A CA 1
ATOM 1445 C C . ALA A 1 194 ? 13.236 -9.488 -16.923 1.00 98.56 194 ALA A C 1
ATOM 1447 O O . ALA A 1 194 ? 13.500 -9.007 -18.026 1.00 98.56 194 ALA A O 1
ATOM 1448 N N . MET A 1 195 ? 12.035 -9.987 -16.611 1.00 98.44 195 MET A N 1
ATOM 1449 C CA . MET A 1 195 ? 10.906 -10.020 -17.545 1.00 98.44 195 MET A CA 1
ATOM 1450 C C . MET A 1 195 ? 10.489 -8.621 -18.006 1.00 98.44 195 MET A C 1
ATOM 1452 O O . MET A 1 195 ? 10.426 -8.365 -19.205 1.00 98.44 195 MET A O 1
ATOM 1456 N N . ALA A 1 196 ? 10.268 -7.687 -17.075 1.00 98.50 196 ALA A N 1
ATOM 1457 C CA . ALA A 1 196 ? 9.866 -6.320 -17.406 1.00 98.50 196 ALA A CA 1
ATOM 1458 C C . ALA A 1 196 ? 10.899 -5.622 -18.304 1.00 98.50 196 ALA A C 1
ATOM 1460 O O . ALA A 1 196 ? 10.544 -4.946 -19.264 1.00 98.50 196 ALA A O 1
ATOM 1461 N N . LYS A 1 197 ? 12.198 -5.828 -18.045 1.00 98.69 197 LYS A N 1
ATOM 1462 C CA . LYS A 1 197 ? 13.262 -5.322 -18.922 1.00 98.69 197 LYS A CA 1
ATOM 1463 C C . LYS A 1 197 ? 13.217 -5.944 -20.316 1.00 98.69 197 LYS A C 1
ATOM 1465 O O . LYS A 1 197 ? 13.525 -5.242 -21.270 1.00 98.69 197 LYS A O 1
ATOM 1470 N N . ALA A 1 198 ? 12.912 -7.235 -20.442 1.00 98.50 198 ALA A N 1
ATOM 1471 C CA . ALA A 1 198 ? 12.795 -7.891 -21.744 1.00 98.50 198 ALA A CA 1
ATOM 1472 C C . ALA A 1 198 ? 11.618 -7.318 -22.546 1.00 98.50 198 ALA A C 1
ATOM 1474 O O . ALA A 1 198 ? 11.815 -6.912 -23.684 1.00 98.50 198 ALA A O 1
ATOM 1475 N N . ILE A 1 199 ? 10.450 -7.175 -21.911 1.00 98.00 199 ILE A N 1
ATOM 1476 C CA . ILE A 1 199 ? 9.254 -6.579 -22.525 1.00 98.00 199 ILE A CA 1
ATOM 1477 C C . ILE A 1 199 ? 9.532 -5.144 -22.982 1.00 98.00 199 ILE A C 1
ATOM 1479 O O . ILE A 1 199 ? 9.248 -4.795 -24.122 1.00 98.00 199 ILE A O 1
ATOM 1483 N N . LEU A 1 200 ? 10.141 -4.321 -22.124 1.00 98.12 200 LEU A N 1
ATOM 1484 C CA . LEU A 1 200 ? 10.486 -2.944 -22.479 1.00 98.12 200 LEU A CA 1
ATOM 1485 C C . LEU A 1 200 ? 11.461 -2.874 -23.661 1.00 98.12 200 LEU A C 1
ATOM 1487 O O . LEU A 1 200 ? 11.292 -2.017 -24.519 1.00 98.12 200 LEU A O 1
ATOM 1491 N N . ARG A 1 201 ? 12.459 -3.766 -23.735 1.00 98.50 201 ARG A N 1
ATOM 1492 C CA . ARG A 1 201 ? 13.371 -3.818 -24.893 1.00 98.50 201 ARG A CA 1
ATOM 1493 C C . ARG A 1 201 ? 12.644 -4.184 -26.180 1.00 98.50 201 ARG A C 1
ATOM 1495 O O . ARG A 1 201 ? 12.906 -3.555 -27.196 1.00 98.50 201 ARG A O 1
ATOM 1502 N N . GLU A 1 202 ? 11.748 -5.165 -26.123 1.00 98.00 202 GLU A N 1
ATOM 1503 C CA . GLU A 1 202 ? 10.942 -5.569 -27.281 1.00 98.00 202 GLU A CA 1
ATOM 1504 C C . GLU A 1 202 ? 10.021 -4.433 -27.746 1.00 98.00 202 GLU A C 1
ATOM 1506 O O . GLU A 1 202 ? 9.826 -4.229 -28.937 1.00 98.00 202 GLU A O 1
ATOM 1511 N N . ALA A 1 203 ? 9.542 -3.612 -26.809 1.00 96.38 203 ALA A N 1
ATOM 1512 C CA . ALA A 1 203 ? 8.802 -2.385 -27.095 1.00 96.38 203 ALA A CA 1
ATOM 1513 C C . ALA A 1 203 ? 9.683 -1.220 -27.608 1.00 96.38 203 ALA A C 1
ATOM 1515 O O . ALA A 1 203 ? 9.220 -0.084 -27.660 1.00 96.38 203 ALA A O 1
ATOM 1516 N N . GLY A 1 204 ? 10.958 -1.459 -27.938 1.00 97.75 204 GLY A N 1
ATOM 1517 C CA . GLY A 1 204 ? 11.883 -0.439 -28.445 1.00 97.75 204 GLY A CA 1
ATOM 1518 C C . GLY A 1 204 ? 12.489 0.469 -27.370 1.00 97.75 204 GLY A C 1
ATOM 1519 O O . GLY A 1 204 ? 13.160 1.453 -27.692 1.00 97.75 204 GLY A O 1
ATOM 1520 N N . ALA A 1 205 ? 12.288 0.164 -26.083 1.00 98.06 205 ALA A N 1
ATOM 1521 C CA . ALA A 1 205 ? 12.785 1.018 -25.018 1.00 98.06 205 ALA A CA 1
ATOM 1522 C C . ALA A 1 205 ? 14.299 0.886 -24.815 1.00 98.06 205 ALA A C 1
ATOM 1524 O O . ALA A 1 205 ? 14.874 -0.203 -24.733 1.00 98.06 205 ALA A O 1
ATOM 1525 N N . HIS A 1 206 ? 14.942 2.027 -24.617 1.00 97.81 206 HIS A N 1
ATOM 1526 C CA . HIS A 1 206 ? 16.355 2.167 -24.308 1.00 97.81 206 HIS A CA 1
ATOM 1527 C C . HIS A 1 206 ? 16.534 2.898 -22.964 1.00 97.81 206 HIS A C 1
ATOM 1529 O O . HIS A 1 206 ? 15.573 3.244 -22.275 1.00 97.81 206 HIS A O 1
ATOM 1535 N N . HIS A 1 207 ? 17.779 3.052 -22.501 1.00 97.62 207 HIS A N 1
ATOM 1536 C CA . HIS A 1 207 ? 18.089 3.658 -21.193 1.00 97.62 207 HIS A CA 1
ATOM 1537 C C . HIS A 1 207 ? 17.388 3.014 -19.979 1.00 97.62 207 HIS A C 1
ATOM 1539 O O . HIS A 1 207 ? 17.189 3.687 -18.968 1.00 97.62 207 HIS A O 1
ATOM 1545 N N . ILE A 1 208 ? 17.062 1.719 -20.040 1.00 98.44 208 ILE A N 1
ATOM 1546 C CA . ILE A 1 208 ? 16.207 1.041 -19.056 1.00 98.44 208 ILE A CA 1
ATOM 1547 C C . ILE A 1 208 ? 16.824 1.021 -17.647 1.00 98.44 208 ILE A C 1
ATOM 1549 O O . ILE A 1 208 ? 17.966 0.598 -17.450 1.00 98.44 208 ILE A O 1
ATOM 1553 N N . PHE A 1 209 ? 16.042 1.407 -16.640 1.00 98.19 209 PHE A N 1
ATOM 1554 C CA . PHE A 1 209 ? 16.409 1.380 -15.223 1.00 98.19 209 PHE A CA 1
ATOM 1555 C C . PHE A 1 209 ? 15.238 0.942 -14.342 1.00 98.19 209 PHE A C 1
ATOM 1557 O O . PHE A 1 209 ? 14.133 0.710 -14.818 1.00 98.19 209 PHE A O 1
ATOM 1564 N N . LYS A 1 210 ? 15.488 0.776 -13.042 1.00 98.12 210 LYS A N 1
ATOM 1565 C CA . LYS A 1 210 ? 14.459 0.411 -12.065 1.00 98.12 210 LYS A CA 1
ATOM 1566 C C . LYS A 1 210 ? 14.556 1.290 -10.827 1.00 98.12 210 LYS A C 1
ATOM 1568 O O . LYS A 1 210 ? 15.661 1.700 -10.483 1.00 98.12 210 LYS A O 1
ATOM 1573 N N . SER A 1 211 ? 13.442 1.506 -10.141 1.00 97.62 211 SER A N 1
ATOM 1574 C CA . SER A 1 211 ? 13.421 2.137 -8.820 1.00 97.62 211 SER A CA 1
ATOM 1575 C C . SER A 1 211 ? 13.994 1.203 -7.741 1.00 97.62 211 SER A C 1
ATOM 1577 O O . SER A 1 211 ? 14.277 0.014 -7.972 1.00 97.62 211 SER A O 1
ATOM 1579 N N . TRP A 1 212 ? 14.137 1.711 -6.515 1.00 95.69 212 TRP A N 1
ATOM 1580 C CA . TRP A 1 212 ? 14.134 0.820 -5.353 1.00 95.69 212 TRP A CA 1
ATOM 1581 C C . TRP A 1 212 ? 12.734 0.240 -5.134 1.00 95.69 212 TRP A C 1
ATOM 1583 O O . TRP A 1 212 ? 11.762 0.658 -5.768 1.00 95.69 212 TRP A O 1
ATOM 1593 N N . HIS A 1 213 ? 12.646 -0.773 -4.275 1.00 93.56 213 HIS A N 1
ATOM 1594 C CA . HIS A 1 213 ? 11.354 -1.349 -3.938 1.00 93.56 213 HIS A CA 1
ATOM 1595 C C . HIS A 1 213 ? 10.581 -0.413 -3.005 1.00 93.56 213 HIS A C 1
ATOM 1597 O O . HIS A 1 213 ? 11.173 0.287 -2.184 1.00 93.56 213 HIS A O 1
ATOM 1603 N N . PHE A 1 214 ? 9.261 -0.435 -3.113 1.00 91.56 214 PHE A N 1
ATOM 1604 C CA . PHE A 1 214 ? 8.344 0.244 -2.207 1.00 91.56 214 PHE A CA 1
ATOM 1605 C C . PHE A 1 214 ? 7.188 -0.696 -1.852 1.00 91.56 214 PHE A C 1
ATOM 1607 O O . PHE A 1 214 ? 6.870 -1.615 -2.604 1.00 91.56 214 PHE A O 1
ATOM 1614 N N . ALA A 1 215 ? 6.607 -0.514 -0.669 1.00 82.44 215 ALA A N 1
ATOM 1615 C CA . ALA A 1 215 ? 5.501 -1.337 -0.184 1.00 82.44 215 ALA A CA 1
ATOM 1616 C C . ALA A 1 215 ? 4.159 -0.754 -0.637 1.00 82.44 215 ALA A C 1
ATOM 1618 O O . ALA A 1 215 ? 4.013 0.470 -0.686 1.00 82.44 215 ALA A O 1
ATOM 1619 N N . ALA A 1 216 ? 3.185 -1.619 -0.929 1.00 79.81 216 ALA A N 1
ATOM 1620 C CA . ALA A 1 216 ? 1.886 -1.186 -1.439 1.00 79.81 216 ALA A CA 1
ATOM 1621 C C . ALA A 1 216 ? 0.714 -1.606 -0.539 1.00 79.81 216 ALA A C 1
ATOM 1623 O O . ALA A 1 216 ? -0.141 -0.774 -0.236 1.00 79.81 216 ALA A O 1
ATOM 1624 N N . HIS A 1 217 ? 0.673 -2.859 -0.072 1.00 91.88 217 HIS A N 1
ATOM 1625 C CA . HIS A 1 217 ? -0.531 -3.423 0.550 1.00 91.88 217 HIS A CA 1
ATOM 1626 C C . HIS A 1 217 ? -0.208 -4.218 1.825 1.00 91.88 217 HIS A C 1
ATOM 1628 O O . HIS A 1 217 ? -0.052 -5.437 1.768 1.00 91.88 217 HIS A O 1
ATOM 1634 N N . PRO A 1 218 ? -0.102 -3.564 2.998 1.00 93.94 218 PRO A N 1
ATOM 1635 C CA . PRO A 1 218 ? 0.099 -4.276 4.252 1.00 93.94 218 PRO A CA 1
ATOM 1636 C C . PRO A 1 218 ? -1.139 -5.109 4.616 1.00 93.94 218 PRO A C 1
ATOM 1638 O O . PRO A 1 218 ? -2.237 -4.566 4.761 1.00 93.94 218 PRO A O 1
ATOM 1641 N N . GLY A 1 219 ? -0.956 -6.412 4.828 1.00 94.31 219 GLY A N 1
ATOM 1642 C CA . GLY A 1 219 ? -2.030 -7.344 5.172 1.00 94.31 219 GLY A CA 1
ATOM 1643 C C . GLY A 1 219 ? -1.549 -8.573 5.945 1.00 94.31 219 GLY A C 1
ATOM 1644 O O . GLY A 1 219 ? -0.358 -8.755 6.183 1.00 94.31 219 GLY A O 1
ATOM 1645 N N . GLY A 1 220 ? -2.488 -9.414 6.388 1.00 93.94 220 GLY A N 1
ATOM 1646 C CA . GLY A 1 220 ? -2.166 -10.657 7.106 1.00 93.94 220 GLY A CA 1
ATOM 1647 C C . GLY A 1 220 ? -1.644 -10.463 8.535 1.00 93.94 220 GLY A C 1
ATOM 1648 O O . GLY A 1 220 ? -1.075 -11.386 9.101 1.00 93.94 220 GLY A O 1
ATOM 1649 N N . SER A 1 221 ? -1.834 -9.281 9.123 1.00 94.81 221 SER A N 1
ATOM 1650 C CA . SER A 1 221 ? -1.393 -8.951 10.486 1.00 94.81 221 SER A CA 1
ATOM 1651 C C . SER A 1 221 ? -2.411 -9.295 11.579 1.00 94.81 221 SER A C 1
ATOM 1653 O O . SER A 1 221 ? -2.060 -9.359 12.754 1.00 94.81 221 SER A O 1
ATOM 1655 N N . VAL A 1 222 ? -3.665 -9.543 11.193 1.00 94.69 222 VAL A N 1
ATOM 1656 C CA . VAL A 1 222 ? -4.727 -10.119 12.029 1.00 94.69 222 VAL A CA 1
ATOM 1657 C C . VAL A 1 222 ? -5.364 -11.225 11.189 1.00 94.69 222 VAL A C 1
ATOM 1659 O O . VAL A 1 222 ? -6.193 -10.950 10.323 1.00 94.69 222 VAL A O 1
ATOM 1662 N N . ARG A 1 223 ? -4.868 -12.458 11.334 1.00 91.56 223 ARG A N 1
ATOM 1663 C CA . ARG A 1 223 ? -5.221 -13.582 10.452 1.00 91.56 223 ARG A CA 1
ATOM 1664 C C . ARG A 1 223 ? -6.483 -14.279 10.942 1.00 91.56 223 ARG A C 1
ATOM 1666 O O . ARG A 1 223 ? -6.642 -14.534 12.131 1.00 91.56 223 ARG A O 1
ATOM 1673 N N . ILE A 1 224 ? -7.372 -14.593 10.006 1.00 90.94 224 ILE A N 1
ATOM 1674 C CA . ILE A 1 224 ? -8.569 -15.386 10.287 1.00 90.94 224 ILE A CA 1
ATOM 1675 C C . ILE A 1 224 ? -8.122 -16.814 10.617 1.00 90.94 224 ILE A C 1
ATOM 1677 O O . ILE A 1 224 ? -7.343 -17.395 9.867 1.00 90.94 224 ILE A O 1
ATOM 1681 N N . GLY A 1 225 ? -8.620 -17.365 11.725 1.00 87.06 225 GLY A N 1
ATOM 1682 C CA . GLY A 1 225 ? -8.312 -18.732 12.158 1.00 87.06 225 GLY A CA 1
ATOM 1683 C C . GLY A 1 225 ? -7.003 -18.897 12.935 1.00 87.06 225 GLY A C 1
ATOM 1684 O O . GLY A 1 225 ? -6.653 -20.022 13.268 1.00 87.06 225 GLY A O 1
ATOM 1685 N N . GLU A 1 226 ? -6.293 -17.809 13.246 1.00 76.06 226 GLU A N 1
ATOM 1686 C CA . GLU A 1 226 ? -5.034 -17.848 14.008 1.00 76.06 226 GLU A CA 1
ATOM 1687 C C . GLU A 1 226 ? -5.105 -17.073 15.340 1.00 76.06 226 GLU A C 1
ATOM 1689 O O . GLU A 1 226 ? -4.171 -16.353 15.696 1.00 76.06 226 GLU A O 1
ATOM 1694 N N . GLY A 1 227 ? -6.227 -17.188 16.057 1.00 58.81 227 GLY A N 1
ATOM 1695 C CA . GLY A 1 227 ? -6.484 -16.515 17.337 1.00 58.81 227 GLY A CA 1
ATOM 1696 C C . GLY A 1 227 ? -6.862 -17.479 18.447 1.00 58.81 227 GLY A C 1
ATOM 1697 O O . GLY A 1 227 ? -7.443 -18.537 18.121 1.00 58.81 227 GLY A O 1
#

Secondary structure (DSSP, 8-state):
----GGGG--TTS-S--THHHHHHHHHTTPPP--SEEEEEEEEETTEEEEEEEEETTEEEEEE-S-----SHHHHHHHHHHHTTSS-S-EEEB---EEEEEEE-SS---S-S-TTSSEEEETTTTEEEEE----HHHHHHHHHHTT-GGGTT-GGGEEEEEEEE-PPSEEEE-SS-EE-PPPHHHHHHHHHHHHHHHHHHHHTT-EEEEE---B----B-SS-TT--

Radius of gyration: 21.51 Å; chains: 1; bounding box: 50×37×62 Å

Sequence (227 aa):
SGCWRCVYGCPYGAKWTARDFIDEACRAGTQLVDRARVLRVLVQDGRAAGVEVDMQGSVRTISAPIVVLAGGGIGSPRILHASGLGPRRVPFFSDPVVAVMGTVDDIDGGAEVPMAAGLHLHDEGVALADLTLPQPMYAAFAAQVGRVDRLFAHRRTLSMMVKIRDEIGGSVGPRWADKTLQASDRRKLAHGVAMAKAILREAGAHHIFKSWHFAAHPGGSVRIGEG